Protein AF-A0A803M2M1-F1 (afdb_monomer_lite)

Secondary structure (DSSP, 8-state):
------------HHHHHHHHHHHHHHHHHHHHHS---SS-------PPPPPP--EEEEEEEEEEE-TTSPPEEE-HHHHHHHHHH-SS-EEEEETT--EEEE-HHHHHHTTPPP-HHHHHH-SS------EEEE--TT---TTSSEEEEEEEEEEEETTEEEEEEEEEEEEEEEESSS-EEEEEEEE-----------

Structure (mmCIF, N/CA/C/O backbone):
data_AF-A0A803M2M1-F1
#
_entry.id   AF-A0A803M2M1-F1
#
loop_
_atom_site.group_PDB
_atom_site.id
_atom_site.type_symbol
_atom_site.label_atom_id
_atom_site.label_alt_id
_atom_site.label_comp_id
_atom_site.label_asym_id
_atom_site.label_entity_id
_atom_site.label_seq_id
_atom_site.pdbx_PDB_ins_code
_atom_site.Cartn_x
_atom_site.Cartn_y
_atom_site.Cartn_z
_atom_site.occupancy
_atom_site.B_iso_or_equiv
_atom_site.auth_seq_id
_atom_site.auth_comp_id
_atom_site.auth_asym_id
_atom_site.auth_atom_id
_atom_site.pdbx_PDB_model_num
ATOM 1 N N . MET A 1 1 ? -66.612 -63.987 5.245 1.00 40.28 1 MET A N 1
ATOM 2 C CA . MET A 1 1 ? -65.719 -63.224 4.348 1.00 40.28 1 MET A CA 1
ATOM 3 C C . MET A 1 1 ? -65.724 -61.767 4.783 1.00 40.28 1 MET A C 1
ATOM 5 O O . MET A 1 1 ? -66.708 -61.087 4.543 1.00 40.28 1 MET A O 1
ATOM 9 N N . LEU A 1 2 ? -64.675 -61.300 5.460 1.00 37.25 2 LEU A N 1
ATOM 10 C CA . LEU A 1 2 ? -64.439 -59.874 5.699 1.00 37.25 2 LEU A CA 1
ATOM 11 C C . LEU A 1 2 ? -62.952 -59.624 5.442 1.00 37.25 2 LEU A C 1
ATOM 13 O O . LEU A 1 2 ? -62.111 -59.965 6.266 1.00 37.25 2 LEU A O 1
ATOM 17 N N . SER A 1 3 ? -62.642 -59.098 4.258 1.00 40.44 3 SER A N 1
ATOM 18 C CA . SER A 1 3 ? -61.327 -58.542 3.948 1.00 40.44 3 SER A CA 1
ATOM 19 C C . SER A 1 3 ? -61.353 -57.075 4.355 1.00 40.44 3 SER A C 1
ATOM 21 O O . SER A 1 3 ? -62.175 -56.309 3.852 1.00 40.44 3 SER A O 1
ATOM 23 N N . ARG A 1 4 ? -60.491 -56.685 5.292 1.00 37.41 4 ARG A N 1
ATOM 24 C CA . ARG A 1 4 ? -60.260 -55.283 5.638 1.00 37.41 4 ARG A CA 1
ATOM 25 C C . ARG A 1 4 ? -58.755 -55.061 5.562 1.00 37.41 4 ARG A C 1
ATOM 27 O O . ARG A 1 4 ? -58.020 -55.412 6.478 1.00 37.41 4 ARG A O 1
ATOM 34 N N . GLY A 1 5 ? -58.311 -54.582 4.401 1.00 38.72 5 GLY A N 1
ATOM 35 C CA . GLY A 1 5 ? -56.919 -54.235 4.146 1.00 38.72 5 GLY A CA 1
ATOM 36 C C . GLY A 1 5 ? -56.476 -53.124 5.091 1.00 38.72 5 GLY A C 1
ATOM 37 O O . GLY A 1 5 ? -57.032 -52.026 5.072 1.00 38.72 5 GLY A O 1
ATOM 38 N N . ASN A 1 6 ? -55.490 -53.422 5.933 1.00 41.19 6 ASN A N 1
ATOM 39 C CA . ASN A 1 6 ? -54.781 -52.421 6.714 1.00 41.19 6 ASN A CA 1
ATOM 40 C C . ASN A 1 6 ? -53.829 -51.677 5.774 1.00 41.19 6 ASN A C 1
ATOM 42 O O . ASN A 1 6 ? -52.811 -52.220 5.352 1.00 41.19 6 ASN A O 1
ATOM 46 N N . HIS A 1 7 ? -54.164 -50.430 5.451 1.00 41.91 7 HIS A N 1
ATOM 47 C CA . HIS A 1 7 ? -53.227 -49.505 4.831 1.00 41.91 7 HIS A CA 1
ATOM 48 C C . HIS A 1 7 ? -52.139 -49.169 5.855 1.00 41.91 7 HIS A C 1
ATOM 50 O O . HIS A 1 7 ? -52.375 -48.429 6.810 1.00 41.91 7 HIS A O 1
ATOM 56 N N . SER A 1 8 ? -50.944 -49.729 5.671 1.00 50.56 8 SER A N 1
ATOM 57 C CA . SER A 1 8 ? -49.744 -49.258 6.352 1.00 50.56 8 SER A CA 1
ATOM 58 C C . SER A 1 8 ? -49.530 -47.797 5.962 1.00 50.56 8 SER A C 1
ATOM 60 O O . SER A 1 8 ? -49.240 -47.502 4.801 1.00 50.56 8 SER A O 1
ATOM 62 N N . LYS A 1 9 ? -49.707 -46.880 6.919 1.00 56.16 9 LYS A N 1
ATOM 63 C CA . LYS A 1 9 ? -49.292 -45.480 6.796 1.00 56.16 9 LYS A CA 1
ATOM 64 C C . LYS A 1 9 ? -47.770 -45.483 6.626 1.00 56.16 9 LYS A C 1
ATOM 66 O O . LYS A 1 9 ? -47.035 -45.551 7.605 1.00 56.16 9 LYS A O 1
ATOM 71 N N . ALA A 1 10 ? -47.308 -45.515 5.380 1.00 54.41 10 ALA A N 1
ATOM 72 C CA . ALA A 1 10 ? -45.911 -45.296 5.058 1.00 54.41 10 ALA A CA 1
ATOM 73 C C . ALA A 1 10 ? -45.594 -43.856 5.469 1.00 54.41 10 ALA A C 1
ATOM 75 O O . ALA A 1 10 ? -46.170 -42.912 4.931 1.00 54.41 10 ALA A O 1
ATOM 76 N N . ILE A 1 11 ? -44.769 -43.702 6.501 1.00 58.41 11 ILE A N 1
ATOM 77 C CA . ILE A 1 11 ? -44.286 -42.398 6.939 1.00 58.41 11 ILE A CA 1
ATOM 78 C C . ILE A 1 11 ? -43.270 -41.976 5.885 1.00 58.41 11 ILE A C 1
ATOM 80 O O . ILE A 1 11 ? -42.184 -42.546 5.803 1.00 58.41 11 ILE A O 1
ATOM 84 N N . ASP A 1 12 ? -43.657 -41.030 5.037 1.00 65.38 12 ASP A N 1
ATOM 85 C CA . ASP A 1 12 ? -42.730 -40.395 4.115 1.00 65.38 12 ASP A CA 1
ATOM 86 C C . ASP A 1 12 ? -41.758 -39.534 4.929 1.00 65.38 12 ASP A C 1
ATOM 88 O O . ASP A 1 12 ? -42.093 -38.447 5.406 1.00 65.38 12 ASP A O 1
ATOM 92 N N . LEU A 1 13 ? -40.555 -40.070 5.133 1.00 60.09 13 LEU A N 1
ATOM 93 C CA . LEU A 1 13 ? -39.487 -39.461 5.926 1.00 60.09 13 LEU A CA 1
ATOM 94 C C . LEU A 1 13 ? -39.089 -38.073 5.402 1.00 60.09 13 LEU A C 1
ATOM 96 O O . LEU A 1 13 ? -38.626 -37.246 6.184 1.00 60.09 13 LEU A O 1
ATOM 100 N N . ASN A 1 14 ? -39.327 -37.785 4.117 1.00 60.22 14 ASN A N 1
ATOM 101 C CA . ASN A 1 14 ? -39.057 -36.469 3.536 1.00 60.22 14 ASN A CA 1
ATOM 102 C C . ASN A 1 14 ? -40.070 -35.417 4.004 1.00 60.22 14 ASN A C 1
ATOM 104 O O . ASN A 1 14 ? -39.705 -34.267 4.240 1.00 60.22 14 ASN A O 1
ATOM 108 N N . THR A 1 15 ? -41.329 -35.820 4.192 1.00 64.62 15 THR A N 1
ATOM 109 C CA . THR A 1 15 ? -42.386 -34.937 4.699 1.00 64.62 15 THR A CA 1
ATOM 110 C C . THR A 1 15 ? -42.191 -34.681 6.195 1.00 64.62 15 THR A C 1
ATOM 112 O O . THR A 1 15 ? -42.259 -33.539 6.637 1.00 64.62 15 THR A O 1
ATOM 115 N N . ALA A 1 16 ? -41.831 -35.713 6.966 1.00 61.38 16 ALA A N 1
ATOM 116 C CA . ALA A 1 16 ? -41.527 -35.569 8.391 1.00 61.38 16 ALA A CA 1
ATOM 117 C C . ALA A 1 16 ? -40.311 -34.659 8.653 1.00 61.38 16 ALA A C 1
ATOM 119 O O . ALA A 1 16 ? -40.335 -33.871 9.598 1.00 61.38 16 ALA A O 1
ATOM 120 N N . ALA A 1 17 ? -39.272 -34.734 7.811 1.00 60.44 17 ALA A N 1
ATOM 121 C CA . ALA A 1 17 ? -38.093 -33.867 7.885 1.00 60.44 17 ALA A CA 1
ATOM 122 C C . ALA A 1 17 ? -38.412 -32.398 7.540 1.00 60.44 17 ALA A C 1
ATOM 124 O O . ALA A 1 17 ? -37.910 -31.478 8.188 1.00 60.44 17 ALA A O 1
ATOM 125 N N . LEU A 1 18 ? -39.280 -32.166 6.549 1.00 61.81 18 LEU A N 1
ATOM 126 C CA . LEU A 1 18 ? -39.754 -30.824 6.198 1.00 61.81 18 LEU A CA 1
ATOM 127 C C . LEU A 1 18 ? -40.639 -30.225 7.304 1.00 61.81 18 LEU A C 1
ATOM 129 O O . LEU A 1 18 ? -40.537 -29.044 7.624 1.00 61.81 18 LEU A O 1
ATOM 133 N N . GLU A 1 19 ? -41.489 -31.034 7.933 1.00 62.53 19 GLU A N 1
ATOM 134 C CA . GLU A 1 19 ? -42.324 -30.606 9.061 1.00 62.53 19 GLU A CA 1
ATOM 135 C C . GLU A 1 19 ? -41.499 -30.312 10.322 1.00 62.53 19 GLU A C 1
ATOM 137 O O . GLU A 1 19 ? -41.765 -29.332 11.011 1.00 62.53 19 GLU A O 1
ATOM 142 N N . THR A 1 20 ? -40.461 -31.102 10.612 1.00 60.62 20 THR A N 1
ATOM 143 C CA . THR A 1 20 ? -39.567 -30.832 11.756 1.00 60.62 20 THR A CA 1
ATOM 144 C C . THR A 1 20 ? -38.746 -29.564 11.555 1.00 60.62 20 THR A C 1
ATOM 146 O O . THR A 1 20 ? -38.742 -28.712 12.437 1.00 60.62 20 THR A O 1
ATOM 149 N N . THR A 1 21 ? -38.137 -29.381 10.382 1.00 60.44 21 THR A N 1
ATOM 150 C CA . THR A 1 21 ? -37.389 -28.150 10.061 1.00 60.44 21 THR A CA 1
ATOM 151 C C . THR A 1 21 ? -38.284 -26.908 10.071 1.00 60.44 21 THR A C 1
ATOM 153 O O . THR A 1 21 ? -37.914 -25.887 10.645 1.00 60.44 21 THR A O 1
ATOM 156 N N . THR A 1 22 ? -39.504 -26.993 9.532 1.00 60.53 22 THR A N 1
ATOM 157 C CA . THR A 1 22 ? -40.455 -25.866 9.576 1.00 60.53 22 THR A CA 1
ATOM 158 C C . THR A 1 22 ? -40.987 -25.575 10.984 1.00 60.53 22 THR A C 1
ATOM 160 O O . THR A 1 22 ? -41.254 -24.414 11.298 1.00 60.53 22 THR A O 1
ATOM 163 N N . LEU A 1 23 ? -41.129 -26.581 11.856 1.00 59.66 23 LEU A N 1
ATOM 164 C CA . LEU A 1 23 ? -41.483 -26.384 13.268 1.00 59.66 23 LEU A CA 1
ATOM 165 C C . LEU A 1 23 ? -40.339 -25.748 14.067 1.00 59.66 23 LEU A C 1
ATOM 167 O O . LEU A 1 23 ? -40.594 -24.837 14.853 1.00 59.66 23 LEU A O 1
ATOM 171 N N . GLU A 1 24 ? -39.097 -26.175 13.837 1.00 67.19 24 GLU A N 1
ATOM 172 C CA . GLU A 1 24 ? -37.907 -25.571 14.449 1.00 67.19 24 GLU A CA 1
ATOM 173 C C . GLU A 1 24 ? -37.748 -24.101 14.030 1.00 67.19 24 GLU A C 1
ATOM 175 O O . GLU A 1 24 ? -37.543 -23.233 14.879 1.00 67.19 24 GLU A O 1
ATOM 180 N N . GLU A 1 25 ? -37.937 -23.781 12.746 1.00 63.75 25 GLU A N 1
ATOM 181 C CA . GLU A 1 25 ? -37.918 -22.394 12.261 1.00 63.75 25 GLU A CA 1
ATOM 182 C C . GLU A 1 25 ? -39.025 -21.535 12.890 1.00 63.75 25 GLU A C 1
ATOM 184 O O . GLU A 1 25 ? -38.790 -20.378 13.254 1.00 63.75 25 GLU A O 1
ATOM 189 N N . ARG A 1 26 ? -40.233 -22.093 13.047 1.00 64.00 26 ARG A N 1
ATOM 190 C CA . ARG A 1 26 ? -41.362 -21.410 13.697 1.00 64.00 26 ARG A CA 1
ATOM 191 C C . ARG A 1 26 ? -41.071 -21.127 15.171 1.00 64.00 26 ARG A C 1
ATOM 193 O O . ARG A 1 26 ? -41.368 -20.026 15.630 1.00 64.00 26 ARG A O 1
ATOM 200 N N . ASP A 1 27 ? -40.478 -22.072 15.897 1.00 65.25 27 ASP A N 1
ATOM 201 C CA . ASP A 1 27 ? -40.121 -21.895 17.309 1.00 65.25 27 ASP A CA 1
ATOM 202 C C . ASP A 1 27 ? -39.042 -20.813 17.491 1.00 65.25 27 ASP A C 1
ATOM 204 O O . ASP A 1 27 ? -39.199 -19.901 18.304 1.00 65.25 27 ASP A O 1
ATOM 208 N N . LEU A 1 28 ? -38.008 -20.812 16.644 1.00 66.69 28 LEU A N 1
ATOM 209 C CA . LEU A 1 28 ? -36.965 -19.779 16.632 1.00 66.69 28 LEU A CA 1
ATOM 210 C C . LEU A 1 28 ? -37.530 -18.376 16.347 1.00 66.69 28 LEU A C 1
ATOM 212 O O . LEU A 1 28 ? -37.138 -17.398 16.988 1.00 66.69 28 LEU A O 1
ATOM 216 N N . GLN A 1 29 ? -38.476 -18.260 15.410 1.00 63.91 29 GLN A N 1
ATOM 217 C CA . GLN A 1 29 ? -39.146 -16.991 15.102 1.00 63.91 29 GLN A CA 1
ATOM 218 C C . GLN A 1 29 ? -40.002 -16.488 16.267 1.00 63.91 29 GLN A C 1
ATOM 220 O O . GLN A 1 29 ? -40.011 -15.286 16.541 1.00 63.91 29 GLN A O 1
ATOM 225 N N . LEU A 1 30 ? -40.689 -17.388 16.972 1.00 64.81 30 LEU A N 1
ATOM 226 C CA . LEU A 1 30 ? -41.476 -17.040 18.152 1.00 64.81 30 LEU A CA 1
ATOM 227 C C . LEU A 1 30 ? -40.570 -16.573 19.297 1.00 64.81 30 LEU A C 1
ATOM 229 O O . LEU A 1 30 ? -40.844 -15.536 19.899 1.00 64.81 30 LEU A O 1
ATOM 233 N N . GLN A 1 31 ? -39.441 -17.245 19.538 1.00 63.12 31 GLN A N 1
ATOM 234 C CA . GLN A 1 31 ? -38.463 -16.835 20.554 1.00 63.12 31 GLN A CA 1
ATOM 235 C C . GLN A 1 31 ? -37.869 -15.436 20.297 1.00 63.12 31 GLN A C 1
ATOM 237 O O . GLN A 1 31 ? -37.560 -14.714 21.246 1.00 63.12 31 GLN A O 1
ATOM 242 N N . LEU A 1 32 ? -37.748 -15.016 19.033 1.00 61.81 32 LEU A N 1
ATOM 243 C CA . LEU A 1 32 ? -37.275 -13.677 18.656 1.00 61.81 32 LEU A CA 1
ATOM 244 C C . LEU A 1 32 ? -38.355 -12.583 18.764 1.00 61.81 32 LEU A C 1
ATOM 246 O O . LEU A 1 32 ? -38.008 -11.407 18.887 1.00 61.81 32 LEU A O 1
ATOM 250 N N . GLN A 1 33 ? -39.644 -12.942 18.713 1.00 59.25 33 GLN A N 1
ATOM 251 C CA . GLN A 1 33 ? -40.772 -11.997 18.696 1.00 59.25 33 GLN A CA 1
ATOM 252 C C . GLN A 1 33 ? -41.433 -11.771 20.066 1.00 59.25 33 GLN A C 1
ATOM 254 O O . GLN A 1 33 ? -42.200 -10.819 20.213 1.00 59.25 33 GLN A O 1
ATOM 259 N N . VAL A 1 34 ? -41.150 -12.595 21.082 1.00 57.97 34 VAL A N 1
ATOM 260 C CA . VAL A 1 34 ? -41.728 -12.414 22.424 1.00 57.97 34 VAL A CA 1
ATOM 261 C C . VAL A 1 34 ? -41.081 -11.205 23.131 1.00 57.97 34 VAL A C 1
ATOM 263 O O . VAL A 1 34 ? -39.867 -11.198 23.366 1.00 57.97 34 VAL A O 1
ATOM 266 N N . PRO A 1 35 ? -41.857 -10.180 23.544 1.00 49.72 35 PRO A N 1
ATOM 267 C CA . PRO A 1 35 ? -41.362 -9.147 24.442 1.00 49.72 35 PRO A CA 1
ATOM 268 C C . PRO A 1 35 ? -41.132 -9.790 25.813 1.00 49.72 35 PRO A C 1
ATOM 270 O O . PRO A 1 35 ? -42.078 -10.210 26.478 1.00 49.72 35 PRO A O 1
ATOM 273 N N . SER A 1 36 ? -39.873 -9.901 26.234 1.00 51.38 36 SER A N 1
ATOM 274 C CA . SER A 1 36 ? -39.507 -10.503 27.518 1.00 51.38 36 SER A CA 1
ATOM 275 C C . SER A 1 36 ? -40.005 -9.643 28.688 1.00 51.38 36 SER A C 1
ATOM 277 O O . SER A 1 36 ? -39.346 -8.696 29.121 1.00 51.38 36 SER A O 1
ATOM 279 N N . SER A 1 37 ? -41.196 -9.960 29.196 1.00 52.66 37 SER A N 1
ATOM 280 C CA . SER A 1 37 ? -41.688 -9.477 30.485 1.00 52.66 37 SER A CA 1
ATOM 281 C C . SER A 1 37 ? -41.175 -10.423 31.571 1.00 52.66 37 SER A C 1
ATOM 283 O O . SER A 1 37 ? -41.848 -11.367 31.972 1.00 52.66 37 SER A O 1
ATOM 285 N N . GLY A 1 38 ? -39.923 -10.223 31.980 1.00 52.47 38 GLY A N 1
ATOM 286 C CA . GLY A 1 38 ? -39.283 -11.019 33.028 1.00 52.47 38 GLY A CA 1
ATOM 287 C C . GLY A 1 38 ? -37.772 -11.063 32.863 1.00 52.47 38 GLY A C 1
ATOM 288 O O . GLY A 1 38 ? -37.283 -11.913 32.137 1.00 52.47 38 GLY A O 1
ATOM 289 N N . THR A 1 39 ? -37.078 -10.116 33.511 1.00 54.06 39 THR A N 1
ATOM 290 C CA . THR A 1 39 ? -35.631 -10.028 33.860 1.00 54.06 39 THR A CA 1
ATOM 291 C C . THR A 1 39 ? -34.529 -10.418 32.859 1.00 54.06 39 THR A C 1
ATOM 293 O O . THR A 1 39 ? -33.383 -10.034 33.073 1.00 54.06 39 THR A O 1
ATOM 296 N N . ASN A 1 40 ? -34.822 -11.039 31.726 1.00 57.31 40 ASN A N 1
ATOM 297 C CA . ASN A 1 40 ? -33.881 -11.394 30.680 1.00 57.31 40 ASN A CA 1
ATOM 298 C C . ASN A 1 40 ? -34.209 -10.543 29.461 1.00 57.31 40 ASN A C 1
ATOM 300 O O . ASN A 1 40 ? -34.993 -10.940 28.602 1.00 57.31 40 ASN A O 1
ATOM 304 N N . LYS A 1 41 ? -33.641 -9.330 29.418 1.00 60.69 41 LYS A N 1
ATOM 305 C CA . LYS A 1 41 ? -33.703 -8.445 28.248 1.00 60.69 41 LYS A CA 1
ATOM 306 C C . LYS A 1 41 ? -33.354 -9.264 27.006 1.00 60.69 41 LYS A C 1
ATOM 308 O O . LYS A 1 41 ? -32.220 -9.729 26.897 1.00 60.69 41 LYS A O 1
ATOM 313 N N . THR A 1 42 ? -34.299 -9.408 26.079 1.00 60.09 42 THR A N 1
ATOM 314 C CA . THR A 1 42 ? -34.029 -9.852 24.710 1.00 60.09 42 THR A CA 1
ATOM 315 C C . THR A 1 42 ? -32.970 -8.911 24.148 1.00 60.09 42 THR A C 1
ATOM 317 O O . THR A 1 42 ? -33.226 -7.749 23.829 1.00 60.09 42 THR A O 1
ATOM 320 N N . ARG A 1 43 ? -31.717 -9.371 24.164 1.00 61.78 43 ARG A N 1
ATOM 321 C CA . ARG A 1 43 ? -30.557 -8.584 23.762 1.00 61.78 43 ARG A CA 1
ATOM 322 C C . ARG A 1 43 ? -30.569 -8.544 22.244 1.00 61.78 43 ARG A C 1
ATOM 324 O O . ARG A 1 43 ? -29.945 -9.378 21.604 1.00 61.78 43 ARG A O 1
ATOM 331 N N . VAL A 1 44 ? -31.311 -7.594 21.682 1.00 65.81 44 VAL A N 1
ATOM 332 C CA . VAL A 1 44 ? -31.236 -7.259 20.259 1.00 65.81 44 VAL A CA 1
ATOM 333 C C . VAL A 1 44 ? -29.765 -6.999 19.937 1.00 65.81 44 VAL A C 1
ATOM 335 O O . VAL A 1 44 ? -29.171 -6.034 20.424 1.00 65.81 44 VAL A O 1
ATOM 338 N N . ILE A 1 45 ? -29.151 -7.904 19.176 1.00 63.84 45 ILE A N 1
ATOM 339 C CA . ILE A 1 45 ? -27.785 -7.744 18.688 1.00 63.84 45 ILE A CA 1
ATOM 340 C C . ILE A 1 45 ? -27.892 -6.862 17.451 1.00 63.84 45 ILE A C 1
ATOM 342 O O . ILE A 1 45 ? -28.136 -7.346 16.351 1.00 63.84 45 ILE A O 1
ATOM 346 N N . SER A 1 46 ? -27.755 -5.550 17.628 1.00 67.75 46 SER A N 1
ATOM 347 C CA . SER A 1 46 ? -27.556 -4.658 16.492 1.00 67.75 46 SER A CA 1
ATOM 348 C C . SER A 1 46 ? -26.097 -4.783 16.031 1.00 67.75 46 SER A C 1
ATOM 350 O O . SER A 1 46 ? -25.184 -4.463 16.803 1.00 67.75 46 SER A O 1
ATOM 352 N N . PRO A 1 47 ? -25.829 -5.280 14.806 1.00 65.69 47 PRO A N 1
ATOM 353 C CA . PRO A 1 47 ? -24.469 -5.330 14.296 1.00 65.69 47 PRO A CA 1
ATOM 354 C C . PRO A 1 47 ? -23.932 -3.902 14.212 1.00 65.69 47 PRO A C 1
ATOM 356 O O . PRO A 1 47 ? -24.592 -3.000 13.694 1.00 65.69 47 PRO A O 1
ATOM 359 N N . ARG A 1 48 ? -22.731 -3.677 14.749 1.00 63.41 48 ARG A N 1
ATOM 360 C CA . ARG A 1 48 ? -22.051 -2.391 14.588 1.00 63.41 48 ARG A CA 1
ATOM 361 C C . ARG A 1 48 ? -21.454 -2.351 13.183 1.00 63.41 48 ARG A C 1
ATOM 363 O O . ARG A 1 48 ? -20.675 -3.248 12.864 1.00 63.41 48 ARG A O 1
ATOM 370 N N . PRO A 1 49 ? -21.783 -1.347 12.352 1.00 65.94 49 PRO A N 1
ATOM 371 C CA . PRO A 1 49 ? -21.153 -1.206 11.049 1.00 65.94 49 PRO A CA 1
ATOM 372 C C . PRO A 1 49 ? -19.637 -1.078 11.217 1.00 65.94 49 PRO A C 1
ATOM 374 O O . PRO A 1 49 ? -19.161 -0.155 11.876 1.00 65.94 49 PRO A O 1
ATOM 377 N N . ILE A 1 50 ? -18.884 -2.003 10.625 1.00 68.38 50 ILE A N 1
ATOM 378 C CA . ILE A 1 50 ? -17.430 -1.897 10.529 1.00 68.38 50 ILE A CA 1
ATOM 379 C C . ILE A 1 50 ? -17.133 -1.056 9.294 1.00 68.38 50 ILE A C 1
ATOM 381 O O . ILE A 1 50 ? -17.483 -1.444 8.179 1.00 68.38 50 ILE A O 1
ATOM 385 N N . ARG A 1 51 ? -16.509 0.107 9.490 1.00 72.44 51 ARG A N 1
ATOM 386 C CA . ARG A 1 51 ? -16.014 0.915 8.376 1.00 72.44 51 ARG A CA 1
ATOM 387 C C . ARG A 1 51 ? -14.547 0.582 8.131 1.00 72.44 51 ARG A C 1
ATOM 389 O O . ARG A 1 51 ? -13.769 0.662 9.081 1.00 72.44 51 ARG A O 1
ATOM 396 N N . PRO A 1 52 ? -14.160 0.219 6.900 1.00 79.69 52 PRO A N 1
ATOM 397 C CA . PRO A 1 52 ? -12.754 0.156 6.552 1.00 79.69 52 PRO A CA 1
ATOM 398 C C . PRO A 1 52 ? -12.041 1.492 6.794 1.00 79.69 52 PRO A C 1
ATOM 400 O O . PRO A 1 52 ? -12.594 2.554 6.504 1.00 79.69 52 PRO A O 1
ATOM 403 N N . VAL A 1 53 ? -10.806 1.422 7.286 1.00 86.00 53 VAL A N 1
ATOM 404 C CA . VAL A 1 53 ? -9.929 2.573 7.492 1.00 86.00 53 VAL A CA 1
ATOM 405 C C . VAL A 1 53 ? -9.219 2.898 6.184 1.00 86.00 53 VAL A C 1
ATOM 407 O O . VAL A 1 53 ? -8.405 2.110 5.705 1.00 86.00 53 VAL A O 1
ATOM 410 N N . GLY A 1 54 ? -9.553 4.046 5.592 1.00 90.00 54 GLY A N 1
ATOM 411 C CA . GLY A 1 54 ? -8.820 4.589 4.450 1.00 90.00 54 GLY A CA 1
ATOM 412 C C . GLY A 1 54 ? -7.493 5.211 4.884 1.00 90.00 54 GLY A C 1
ATOM 413 O O . GLY A 1 54 ? -7.381 5.746 5.992 1.00 90.00 54 GLY A O 1
ATOM 414 N N . SER A 1 55 ? -6.499 5.164 4.002 1.00 93.44 55 SER A N 1
ATOM 415 C CA . SER A 1 55 ? -5.183 5.751 4.243 1.00 93.44 55 SER A CA 1
ATOM 416 C C . SER A 1 55 ? -4.623 6.456 3.007 1.00 93.44 55 SER A C 1
ATOM 418 O O . SER A 1 55 ? -5.004 6.195 1.867 1.00 93.44 55 SER A O 1
ATOM 420 N N . CYS A 1 56 ? -3.702 7.384 3.238 1.00 94.75 56 CYS A N 1
ATOM 421 C CA . CYS A 1 56 ? -2.976 8.122 2.215 1.00 94.75 56 CYS A CA 1
ATOM 422 C C . CYS A 1 56 ? -1.474 7.960 2.452 1.00 94.75 56 CYS A C 1
ATOM 424 O O . CYS A 1 56 ? -1.014 8.074 3.586 1.00 94.75 56 CYS A O 1
ATOM 426 N N . ILE A 1 57 ? -0.713 7.691 1.398 1.00 95.31 57 ILE A N 1
ATOM 427 C CA . ILE A 1 57 ? 0.744 7.592 1.422 1.00 95.31 57 ILE A CA 1
ATOM 428 C C . ILE A 1 57 ? 1.292 8.724 0.562 1.00 95.31 57 ILE A C 1
ATOM 430 O O . ILE A 1 57 ? 1.093 8.731 -0.651 1.00 95.31 57 ILE A O 1
ATOM 434 N N . SER A 1 58 ? 2.005 9.657 1.180 1.00 93.75 58 SER A N 1
ATOM 435 C CA . SER A 1 58 ? 2.581 10.824 0.511 1.00 93.75 58 SER A CA 1
ATOM 436 C C . SER A 1 58 ? 4.105 10.755 0.546 1.00 93.75 58 SER A C 1
ATOM 438 O O . SER A 1 58 ? 4.693 10.487 1.594 1.00 93.75 58 SER A O 1
ATOM 440 N N . ILE A 1 59 ? 4.765 11.018 -0.583 1.00 92.00 59 ILE A N 1
ATOM 441 C CA . ILE A 1 59 ? 6.235 11.063 -0.647 1.00 92.00 59 ILE A CA 1
ATOM 442 C C . ILE A 1 59 ? 6.755 12.327 0.046 1.00 92.00 59 ILE A C 1
ATOM 444 O O . ILE A 1 59 ? 6.253 13.430 -0.167 1.00 92.00 59 ILE A O 1
ATOM 448 N N . LEU A 1 60 ? 7.782 12.155 0.875 1.00 89.31 60 LEU A N 1
ATOM 449 C CA . LEU A 1 60 ? 8.499 13.211 1.572 1.00 89.31 60 LEU A CA 1
ATOM 450 C C . LEU A 1 60 ? 9.880 13.404 0.942 1.00 89.31 60 LEU A C 1
ATOM 452 O O . LEU A 1 60 ? 10.747 12.534 1.024 1.00 89.31 60 LEU A O 1
ATOM 456 N N . GLY A 1 61 ? 10.113 14.593 0.391 1.00 84.31 61 GLY A N 1
ATOM 457 C CA . GLY A 1 61 ? 11.434 14.991 -0.088 1.00 84.31 61 GLY A CA 1
ATOM 458 C C . GLY A 1 61 ? 11.892 14.259 -1.359 1.00 84.31 61 GLY A C 1
ATOM 459 O O . GLY A 1 61 ? 11.066 13.745 -2.115 1.00 84.31 61 GLY A O 1
ATOM 460 N N . PRO A 1 62 ? 13.206 14.276 -1.644 1.00 84.12 62 PRO A N 1
ATOM 461 C CA . PRO A 1 62 ? 13.747 13.754 -2.892 1.00 84.12 62 PRO A CA 1
ATOM 462 C C . PRO A 1 62 ? 13.732 12.223 -2.937 1.00 84.12 62 PRO A C 1
ATOM 464 O O . PRO A 1 62 ? 13.942 11.543 -1.932 1.00 84.12 62 PRO A O 1
ATOM 467 N N . ILE A 1 63 ? 13.537 11.693 -4.144 1.00 88.94 63 ILE A N 1
ATOM 468 C CA . ILE A 1 63 ? 13.594 10.261 -4.435 1.00 88.94 63 ILE A CA 1
ATOM 469 C C . ILE A 1 63 ? 15.034 9.881 -4.788 1.00 88.94 63 ILE A C 1
ATOM 471 O O . ILE A 1 63 ? 15.670 10.532 -5.617 1.00 88.94 63 ILE A O 1
ATOM 475 N N . SER A 1 64 ? 15.533 8.808 -4.180 1.00 87.19 64 SER A N 1
ATOM 476 C CA . SER A 1 64 ? 16.833 8.221 -4.491 1.00 87.19 64 SER A CA 1
ATOM 477 C C . SER A 1 64 ? 16.651 7.080 -5.487 1.00 87.19 64 SER A C 1
ATOM 479 O O . SER A 1 64 ? 16.060 6.053 -5.158 1.00 87.19 64 SER A O 1
ATOM 481 N N . ASP A 1 65 ? 17.153 7.240 -6.710 1.00 85.81 65 ASP A N 1
ATOM 482 C CA . ASP A 1 65 ? 17.134 6.174 -7.716 1.00 85.81 65 ASP A CA 1
ATOM 483 C C . ASP A 1 65 ? 18.011 4.990 -7.260 1.00 85.81 65 ASP A C 1
ATOM 485 O O . ASP A 1 65 ? 19.133 5.176 -6.785 1.00 85.81 65 ASP A O 1
ATOM 489 N N . ASN A 1 66 ? 17.498 3.768 -7.406 1.00 80.62 66 ASN A N 1
ATOM 490 C CA . ASN A 1 66 ? 18.247 2.540 -7.194 1.00 80.62 66 ASN A CA 1
ATOM 491 C C . ASN A 1 66 ? 18.270 1.696 -8.478 1.00 80.62 66 ASN A C 1
ATOM 493 O O . ASN A 1 66 ? 17.518 0.731 -8.653 1.00 80.62 66 ASN A O 1
ATOM 497 N N . SER A 1 67 ? 19.199 2.025 -9.373 1.00 71.44 67 SER A N 1
ATOM 498 C CA . SER A 1 67 ? 19.415 1.305 -10.635 1.00 71.44 67 SER A CA 1
ATOM 499 C C . SER A 1 67 ? 19.945 -0.128 -10.456 1.00 71.44 67 SER A C 1
ATOM 501 O O . SER A 1 67 ? 19.849 -0.940 -11.384 1.00 71.44 67 SER A O 1
ATOM 503 N N . ALA A 1 68 ? 20.466 -0.460 -9.269 1.00 72.69 68 ALA A N 1
ATOM 504 C CA . ALA A 1 68 ? 20.927 -1.797 -8.903 1.00 72.69 68 ALA A CA 1
ATOM 505 C C . ALA A 1 68 ? 19.793 -2.715 -8.408 1.00 72.69 68 ALA A C 1
ATOM 507 O O . ALA A 1 68 ? 20.009 -3.920 -8.250 1.00 72.69 68 ALA A O 1
ATOM 508 N N . ALA A 1 69 ? 18.588 -2.177 -8.189 1.00 75.25 69 ALA A N 1
ATOM 509 C CA . ALA A 1 69 ? 17.427 -2.969 -7.807 1.00 75.25 69 ALA A CA 1
ATOM 510 C C . ALA A 1 69 ? 17.119 -4.053 -8.855 1.00 75.25 69 ALA A C 1
ATOM 512 O O . ALA A 1 69 ? 17.335 -3.888 -10.062 1.00 75.25 69 ALA A O 1
ATOM 513 N N . ARG A 1 70 ? 16.611 -5.195 -8.389 1.00 75.69 70 ARG A N 1
ATOM 514 C CA . ARG A 1 70 ? 16.195 -6.293 -9.264 1.00 75.69 70 ARG A CA 1
ATOM 515 C C . ARG A 1 70 ? 14.754 -6.062 -9.697 1.00 75.69 70 ARG A C 1
ATOM 517 O O . ARG A 1 70 ? 13.897 -5.822 -8.855 1.00 75.69 70 ARG A O 1
ATOM 524 N N . VAL A 1 71 ? 14.502 -6.166 -11.001 1.00 79.94 71 VAL A N 1
ATOM 525 C CA . VAL A 1 71 ? 13.133 -6.195 -11.521 1.00 79.94 71 VAL A CA 1
ATOM 526 C C . VAL A 1 71 ? 12.563 -7.581 -11.259 1.00 79.94 71 VAL A C 1
ATOM 528 O O . VAL A 1 71 ? 13.173 -8.578 -11.647 1.00 79.94 71 VAL A O 1
ATOM 531 N N . ILE A 1 72 ? 11.413 -7.641 -10.598 1.00 77.81 72 ILE A N 1
ATOM 532 C CA . ILE A 1 72 ? 10.736 -8.902 -10.286 1.00 77.81 72 ILE A CA 1
ATOM 533 C C . ILE A 1 72 ? 9.767 -9.223 -11.424 1.00 77.81 72 ILE A C 1
ATOM 535 O O . ILE A 1 72 ? 8.933 -8.391 -11.767 1.00 77.81 72 ILE A O 1
ATOM 539 N N . ALA A 1 73 ? 9.861 -10.414 -12.013 1.00 81.94 73 ALA A N 1
ATOM 540 C CA . ALA A 1 73 ? 8.911 -10.893 -13.015 1.00 81.94 73 ALA A CA 1
ATOM 541 C C . ALA A 1 73 ? 8.285 -12.198 -12.523 1.00 81.94 73 ALA A C 1
ATOM 543 O O . ALA A 1 73 ? 8.977 -13.210 -12.430 1.00 81.94 73 ALA A O 1
ATOM 544 N N . LYS A 1 74 ? 7.003 -12.146 -12.157 1.00 83.12 74 LYS A N 1
ATOM 545 C CA . LYS A 1 74 ? 6.285 -13.243 -11.493 1.00 83.12 74 LYS A CA 1
ATOM 546 C C . LYS A 1 74 ? 4.814 -13.268 -11.906 1.00 83.12 74 LYS A C 1
ATOM 548 O O . LYS A 1 74 ? 4.280 -12.277 -12.416 1.00 83.12 74 LYS A O 1
ATOM 553 N N . ALA A 1 75 ? 4.168 -14.413 -11.698 1.00 84.69 75 ALA A N 1
ATOM 554 C CA . ALA A 1 75 ? 2.722 -14.533 -11.856 1.00 84.69 75 ALA A CA 1
ATOM 555 C C . ALA A 1 75 ? 1.999 -13.713 -10.767 1.00 84.69 75 ALA A C 1
ATOM 557 O O . ALA A 1 75 ? 2.537 -13.582 -9.667 1.00 84.69 75 ALA A O 1
ATOM 558 N N . PRO A 1 76 ? 0.793 -13.176 -11.027 1.00 83.00 76 PRO A N 1
ATOM 559 C CA . PRO A 1 76 ? 0.092 -12.343 -10.052 1.00 83.00 76 PRO A CA 1
ATOM 560 C C . PRO A 1 76 ? -0.109 -13.030 -8.703 1.00 83.00 76 PRO A C 1
ATOM 562 O O . PRO A 1 76 ? 0.181 -12.426 -7.680 1.00 83.00 76 PRO A O 1
ATOM 565 N N . ASP A 1 77 ? -0.538 -14.293 -8.710 1.00 86.00 77 ASP A N 1
ATOM 566 C CA . ASP A 1 77 ? -0.826 -15.039 -7.481 1.00 86.00 77 ASP A CA 1
ATOM 567 C C . ASP A 1 77 ? 0.437 -15.235 -6.628 1.00 86.00 77 ASP A C 1
ATOM 569 O O . ASP A 1 77 ? 0.386 -15.153 -5.404 1.00 86.00 77 ASP A O 1
ATOM 573 N N . GLU A 1 78 ? 1.593 -15.428 -7.271 1.00 87.75 78 GLU A N 1
ATOM 574 C CA . GLU A 1 78 ? 2.885 -15.540 -6.588 1.00 87.75 78 GLU A CA 1
ATOM 575 C C . GLU A 1 78 ? 3.309 -14.202 -5.971 1.00 87.75 78 GLU A C 1
ATOM 577 O O . GLU A 1 78 ? 3.769 -14.168 -4.833 1.00 87.75 78 GLU A O 1
ATOM 582 N N . VAL A 1 79 ? 3.126 -13.096 -6.702 1.00 86.75 79 VAL A N 1
ATOM 583 C CA . VAL A 1 79 ? 3.431 -11.747 -6.201 1.00 86.75 79 VAL A CA 1
ATOM 584 C C . VAL A 1 79 ? 2.569 -11.423 -4.986 1.00 86.75 79 VAL A C 1
ATOM 586 O O . VAL A 1 79 ? 3.073 -10.895 -4.001 1.00 86.75 79 VAL A O 1
ATOM 589 N N . GLU A 1 80 ? 1.270 -11.710 -5.055 1.00 89.56 80 GLU A N 1
ATOM 590 C CA . GLU A 1 80 ? 0.349 -11.416 -3.959 1.00 89.56 80 GLU A CA 1
ATOM 591 C C . GLU A 1 80 ? 0.642 -12.285 -2.737 1.00 89.56 80 GLU A C 1
ATOM 593 O O . GLU A 1 80 ? 0.662 -11.780 -1.617 1.00 89.56 80 GLU A O 1
ATOM 598 N N . ALA A 1 81 ? 0.946 -13.569 -2.935 1.00 88.75 81 ALA A N 1
ATOM 599 C CA . ALA A 1 81 ? 1.349 -14.449 -1.845 1.00 88.75 81 ALA A CA 1
ATOM 600 C C . ALA A 1 81 ? 2.655 -13.985 -1.176 1.00 88.75 81 ALA A C 1
ATOM 602 O O . ALA A 1 81 ? 2.744 -13.978 0.050 1.00 88.75 81 ALA A O 1
ATOM 603 N N . GLU A 1 82 ? 3.654 -13.562 -1.956 1.00 89.25 82 GLU A N 1
ATOM 604 C CA . GLU A 1 82 ? 4.917 -13.027 -1.433 1.00 89.25 82 GLU A CA 1
ATOM 605 C C . GLU A 1 82 ? 4.708 -11.707 -0.682 1.00 89.25 82 GLU A C 1
ATOM 607 O O . GLU A 1 82 ? 5.239 -11.531 0.412 1.00 89.25 82 GLU A O 1
ATOM 612 N N . ALA A 1 83 ? 3.888 -10.808 -1.230 1.00 89.06 83 ALA A N 1
ATOM 613 C CA . ALA A 1 83 ? 3.532 -9.551 -0.584 1.00 89.06 83 ALA A CA 1
ATOM 614 C C . ALA A 1 83 ? 2.804 -9.775 0.748 1.00 89.06 83 ALA A C 1
ATOM 616 O O . ALA A 1 83 ? 3.059 -9.069 1.722 1.00 89.06 83 ALA A O 1
ATOM 617 N N . GLU A 1 84 ? 1.903 -10.757 0.807 1.00 91.00 84 GLU A N 1
ATOM 618 C CA . GLU A 1 84 ? 1.181 -11.104 2.033 1.00 91.00 84 GLU A CA 1
ATOM 619 C C . GLU A 1 84 ? 2.085 -11.792 3.068 1.00 91.00 84 GLU A C 1
ATOM 621 O O . GLU A 1 84 ? 1.870 -11.611 4.264 1.00 91.00 84 GLU A O 1
ATOM 626 N N . ALA A 1 85 ? 3.101 -12.542 2.626 1.00 89.69 85 ALA A N 1
ATOM 627 C CA . ALA A 1 85 ? 4.093 -13.182 3.493 1.00 89.69 85 ALA A CA 1
ATOM 628 C C . ALA A 1 85 ? 5.181 -12.219 4.012 1.00 89.69 85 ALA A C 1
ATOM 630 O O . ALA A 1 85 ? 5.912 -12.567 4.942 1.00 89.69 85 ALA A O 1
ATOM 631 N N . GLU A 1 86 ? 5.310 -11.029 3.419 1.00 92.06 86 GLU A N 1
ATOM 632 C CA . GLU A 1 86 ? 6.241 -9.992 3.865 1.00 92.06 86 GLU A CA 1
ATOM 633 C C . GLU A 1 86 ? 5.896 -9.514 5.284 1.00 92.06 86 GLU A C 1
ATOM 635 O O . GLU A 1 86 ? 4.754 -9.165 5.586 1.00 92.06 86 GLU A O 1
ATOM 640 N N . ALA A 1 87 ? 6.910 -9.448 6.151 1.00 92.75 87 ALA A N 1
ATOM 641 C CA . ALA A 1 87 ? 6.738 -9.059 7.553 1.00 92.75 87 ALA A CA 1
ATOM 642 C C . ALA A 1 87 ? 6.570 -7.541 7.733 1.00 92.75 87 ALA A C 1
ATOM 644 O O . ALA A 1 87 ? 5.989 -7.079 8.714 1.00 92.75 87 ALA A O 1
ATOM 645 N N . LEU A 1 88 ? 7.108 -6.756 6.799 1.00 94.75 88 LEU A N 1
ATOM 646 C CA . LEU A 1 88 ? 6.980 -5.302 6.790 1.00 94.75 88 LEU A CA 1
ATOM 647 C C . LEU A 1 88 ? 5.689 -4.867 6.084 1.00 94.75 88 LEU A C 1
ATOM 649 O O . LEU A 1 88 ? 5.244 -5.544 5.159 1.00 94.75 88 LEU A O 1
ATOM 653 N N . PRO A 1 89 ? 5.097 -3.715 6.448 1.00 95.38 89 PRO A N 1
ATOM 654 C CA . PRO A 1 89 ? 3.996 -3.142 5.685 1.00 95.38 89 PRO A CA 1
ATOM 655 C C . PRO A 1 89 ? 4.376 -2.993 4.208 1.00 95.38 89 PRO A C 1
ATOM 657 O O . PRO A 1 89 ? 5.401 -2.386 3.884 1.00 95.38 89 PRO A O 1
ATOM 660 N N . ALA A 1 90 ? 3.544 -3.532 3.320 1.00 94.94 90 ALA A N 1
ATOM 661 C CA . ALA A 1 90 ? 3.804 -3.549 1.889 1.00 94.94 90 ALA A CA 1
ATOM 662 C C . ALA A 1 90 ? 2.539 -3.288 1.067 1.00 94.94 90 ALA A C 1
ATOM 664 O O . ALA A 1 90 ? 1.433 -3.699 1.439 1.00 94.94 90 ALA A O 1
ATOM 665 N N . VAL A 1 91 ? 2.714 -2.603 -0.067 1.00 94.50 91 VAL A N 1
ATOM 666 C CA . VAL A 1 91 ? 1.645 -2.358 -1.044 1.00 94.50 91 VAL A CA 1
ATOM 667 C C . VAL A 1 91 ? 2.125 -2.585 -2.473 1.00 94.50 91 VAL A C 1
ATOM 669 O O . VAL A 1 91 ? 3.293 -2.373 -2.796 1.00 94.50 91 VAL A O 1
ATOM 672 N N . ILE A 1 92 ? 1.204 -2.974 -3.352 1.00 92.69 92 ILE A N 1
ATOM 673 C CA . ILE A 1 92 ? 1.441 -3.092 -4.794 1.00 92.69 92 ILE A CA 1
ATOM 674 C C . ILE A 1 92 ? 0.637 -2.016 -5.502 1.00 92.69 92 ILE A C 1
ATOM 676 O O . ILE A 1 92 ? -0.563 -1.880 -5.253 1.00 92.69 92 ILE A O 1
ATOM 680 N N . SER A 1 93 ? 1.273 -1.282 -6.413 1.00 91.81 93 SER A N 1
ATOM 681 C CA . SER A 1 93 ? 0.595 -0.302 -7.254 1.00 91.81 93 SER A CA 1
ATOM 682 C C . SER A 1 93 ? 0.712 -0.609 -8.739 1.00 91.81 93 SER A C 1
ATOM 684 O O . SER A 1 93 ? 1.673 -1.224 -9.214 1.00 91.81 93 SER A O 1
ATOM 686 N N . ASP A 1 94 ? -0.282 -0.136 -9.481 1.00 89.88 94 ASP A N 1
ATOM 687 C CA . ASP A 1 94 ? -0.307 -0.221 -10.933 1.00 89.88 94 ASP A CA 1
ATOM 688 C C . ASP A 1 94 ? 0.458 0.924 -11.620 1.00 89.88 94 ASP A C 1
ATOM 690 O O . ASP A 1 94 ? 1.064 1.786 -10.977 1.00 89.88 94 ASP A O 1
ATOM 694 N N . ARG A 1 95 ? 0.401 0.957 -12.957 1.00 84.12 95 ARG A N 1
ATOM 695 C CA . ARG A 1 95 ? 1.001 2.017 -13.787 1.00 84.12 95 ARG A CA 1
ATOM 696 C C . ARG A 1 95 ? 0.391 3.409 -13.568 1.00 84.12 95 ARG A C 1
ATOM 698 O O . ARG A 1 95 ? 1.047 4.407 -13.849 1.00 84.12 95 ARG A O 1
ATOM 705 N N . SER A 1 96 ? -0.856 3.478 -13.111 1.00 85.31 96 SER A N 1
ATOM 706 C CA . SER A 1 96 ? -1.543 4.723 -12.744 1.00 85.31 96 SER A CA 1
ATOM 707 C C . SER A 1 96 ? -1.310 5.124 -11.283 1.00 85.31 96 SER A C 1
ATOM 709 O O . SER A 1 96 ? -1.917 6.082 -10.812 1.00 85.31 96 SER A O 1
ATOM 711 N N . ASN A 1 97 ? -0.415 4.417 -10.582 1.00 86.56 97 ASN A N 1
ATOM 712 C CA . ASN A 1 97 ? -0.106 4.591 -9.165 1.00 86.56 97 ASN A CA 1
ATOM 713 C C . ASN A 1 97 ? -1.310 4.346 -8.246 1.00 86.56 97 ASN A C 1
ATOM 715 O O . ASN A 1 97 ? -1.356 4.845 -7.125 1.00 86.56 97 ASN A O 1
ATOM 719 N N . LYS A 1 98 ? -2.287 3.555 -8.696 1.00 89.50 98 LYS A N 1
ATOM 720 C CA . LYS A 1 98 ? -3.368 3.085 -7.831 1.00 89.50 98 LYS A CA 1
ATOM 721 C C . LYS A 1 98 ? -2.908 1.849 -7.088 1.00 89.50 98 LYS A C 1
ATOM 723 O O . LYS A 1 98 ? -2.337 0.937 -7.689 1.00 89.50 98 LYS A O 1
ATOM 728 N N . VAL A 1 99 ? -3.180 1.811 -5.789 1.00 91.44 99 VAL A N 1
ATOM 729 C CA . VAL A 1 99 ? -2.909 0.633 -4.967 1.00 91.44 99 VAL A CA 1
ATOM 730 C C . VAL A 1 99 ? -3.871 -0.480 -5.362 1.00 91.44 99 VAL A C 1
ATOM 732 O O . VAL A 1 99 ? -5.085 -0.286 -5.397 1.00 91.44 99 VAL A O 1
ATOM 735 N N . ARG A 1 100 ? -3.315 -1.645 -5.687 1.00 90.75 100 ARG A N 1
ATOM 736 C CA . ARG A 1 100 ? -4.059 -2.852 -6.062 1.00 90.75 100 ARG A CA 1
ATOM 737 C C . ARG A 1 100 ? -4.083 -3.891 -4.957 1.00 90.75 100 ARG A C 1
ATOM 739 O O . ARG A 1 100 ? -5.034 -4.658 -4.873 1.00 90.75 100 ARG A O 1
ATOM 746 N N . MET A 1 101 ? -3.069 -3.884 -4.100 1.00 89.62 101 MET A N 1
ATOM 747 C CA . MET A 1 101 ? -2.972 -4.794 -2.971 1.00 89.62 101 MET A CA 1
ATOM 748 C C . MET A 1 101 ? -2.258 -4.121 -1.805 1.00 89.62 101 MET A C 1
ATOM 750 O O . MET A 1 101 ? -1.327 -3.341 -2.010 1.00 89.62 101 MET A O 1
ATOM 754 N N . VAL A 1 102 ? -2.673 -4.481 -0.593 1.00 91.56 102 VAL A N 1
ATOM 755 C CA . VAL A 1 102 ? -1.971 -4.188 0.658 1.00 91.56 102 VAL A CA 1
ATOM 756 C C . VAL A 1 102 ? -1.886 -5.459 1.500 1.00 91.56 102 VAL A C 1
ATOM 758 O O . VAL A 1 102 ? -2.856 -6.227 1.544 1.00 91.56 102 VAL A O 1
ATOM 761 N N . ASN A 1 103 ? -0.754 -5.674 2.166 1.00 92.56 103 ASN A N 1
ATOM 762 C CA . ASN A 1 103 ? -0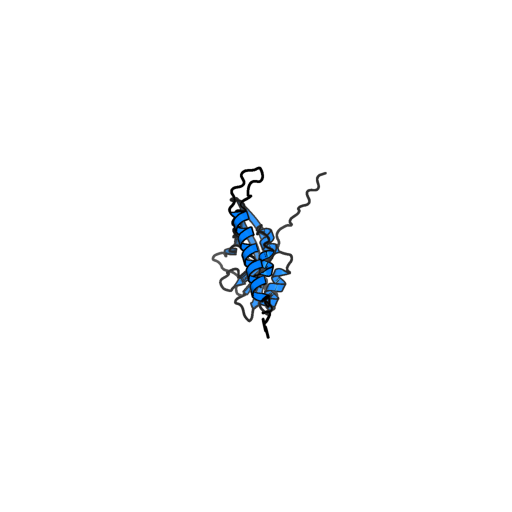.552 -6.859 2.998 1.00 92.56 103 ASN A CA 1
ATOM 763 C C . ASN A 1 103 ? -1.167 -6.726 4.402 1.00 92.56 103 ASN A C 1
ATOM 765 O O . ASN A 1 103 ? -1.635 -5.657 4.809 1.00 92.56 103 ASN A O 1
ATOM 769 N N . SER A 1 104 ? -1.185 -7.824 5.160 1.00 90.25 104 SER A N 1
ATOM 770 C CA . SER A 1 104 ? -1.627 -7.844 6.562 1.00 90.25 104 SER A CA 1
ATOM 771 C C . SER A 1 104 ? -0.859 -6.883 7.467 1.00 90.25 104 SER A C 1
ATOM 773 O O . SER A 1 104 ? -1.504 -6.176 8.239 1.00 90.25 104 SER A O 1
ATOM 775 N N . ALA A 1 105 ? 0.465 -6.781 7.338 1.00 92.50 105 ALA A N 1
ATOM 776 C CA . ALA A 1 105 ? 1.264 -5.854 8.143 1.00 92.50 105 ALA A CA 1
ATOM 777 C C . ALA A 1 105 ? 0.851 -4.383 7.926 1.00 92.50 105 ALA A C 1
ATOM 779 O O . ALA A 1 105 ? 0.774 -3.600 8.873 1.00 92.50 105 ALA A O 1
ATOM 780 N N . TYR A 1 106 ? 0.503 -3.996 6.693 1.00 93.38 106 TYR A N 1
ATOM 781 C CA . TYR A 1 106 ? -0.040 -2.667 6.401 1.00 93.38 106 TYR A CA 1
ATOM 782 C C . TYR A 1 106 ? -1.433 -2.466 7.005 1.00 93.38 106 TYR A C 1
ATOM 784 O O . TYR A 1 106 ? -1.719 -1.415 7.578 1.00 93.38 106 TYR A O 1
ATOM 792 N N . LYS A 1 107 ? -2.303 -3.476 6.905 1.00 90.25 107 LYS A N 1
ATOM 793 C CA . LYS A 1 107 ? -3.646 -3.450 7.507 1.00 90.25 107 LYS A CA 1
ATOM 794 C C . LYS A 1 107 ? -3.556 -3.261 9.025 1.00 90.25 107 LYS A C 1
ATOM 796 O O . LYS A 1 107 ? -4.284 -2.441 9.578 1.00 90.25 107 LYS A O 1
ATOM 801 N N . GLU A 1 108 ? -2.636 -3.958 9.684 1.00 90.56 108 GLU A N 1
ATOM 802 C CA . GLU A 1 108 ? -2.373 -3.804 11.116 1.00 90.56 108 GLU A CA 1
ATOM 803 C C . GLU A 1 108 ? -1.858 -2.399 11.453 1.00 90.56 108 GLU A C 1
ATOM 805 O O . GLU A 1 108 ? -2.379 -1.765 12.372 1.00 90.56 108 GLU A O 1
ATOM 810 N N . LEU A 1 109 ? -0.918 -1.869 10.660 1.00 92.12 109 LEU A N 1
ATOM 811 C CA . LEU A 1 109 ? -0.374 -0.520 10.836 1.00 92.12 109 LEU A CA 1
ATOM 812 C C . LEU A 1 109 ? -1.475 0.553 10.873 1.00 92.12 109 LEU A C 1
ATOM 814 O O . LEU A 1 109 ? -1.450 1.436 11.732 1.00 92.12 109 LEU A O 1
ATOM 818 N N . VAL A 1 110 ? -2.452 0.474 9.964 1.00 91.31 110 VAL A N 1
ATOM 819 C CA . VAL A 1 110 ? -3.567 1.437 9.902 1.00 91.31 110 VAL A CA 1
ATOM 820 C C . VAL A 1 110 ? -4.704 1.114 10.881 1.00 91.31 110 VAL A C 1
ATOM 822 O O . VAL A 1 110 ? -5.659 1.882 10.997 1.00 91.31 110 VAL A O 1
ATOM 825 N N . GLY A 1 111 ? -4.599 0.019 11.638 1.00 88.12 111 GLY A N 1
ATOM 826 C CA . GLY A 1 111 ? -5.605 -0.406 12.612 1.00 88.12 111 GLY A CA 1
ATOM 827 C C . GLY A 1 111 ? -6.854 -1.016 11.977 1.00 88.12 111 GLY A C 1
ATOM 828 O O . GLY A 1 111 ? -7.952 -0.883 12.520 1.00 88.12 111 GLY A O 1
ATOM 829 N N . GLN A 1 112 ? -6.707 -1.662 10.821 1.00 86.31 112 GLN A N 1
ATOM 830 C CA . GLN A 1 112 ? -7.807 -2.337 10.148 1.00 86.31 112 GLN A CA 1
ATOM 831 C C . GLN A 1 112 ? -8.259 -3.564 10.960 1.00 86.31 112 GLN A C 1
ATOM 833 O O . GLN A 1 112 ? -7.428 -4.396 11.330 1.00 86.31 112 GLN A O 1
ATOM 838 N N . PRO A 1 113 ? -9.564 -3.729 11.234 1.00 75.56 113 PRO A N 1
ATOM 839 C CA . PRO A 1 113 ? -10.046 -4.859 12.015 1.00 75.56 113 PRO A CA 1
ATOM 840 C C . PRO A 1 113 ? -9.869 -6.178 11.259 1.00 75.56 113 PRO A C 1
ATOM 842 O O . PRO A 1 113 ? -10.268 -6.312 10.098 1.00 75.56 113 PRO A O 1
ATOM 845 N N . ALA A 1 114 ? -9.339 -7.187 11.950 1.00 73.06 114 ALA A N 1
ATOM 846 C CA . ALA A 1 114 ? -9.336 -8.552 11.447 1.00 73.06 114 ALA A CA 1
ATOM 847 C C . ALA A 1 114 ? -10.783 -9.049 11.299 1.00 73.06 114 ALA A C 1
ATOM 849 O O . ALA A 1 114 ? -11.595 -8.928 12.217 1.00 73.06 114 ALA A O 1
ATOM 850 N N . CYS A 1 115 ? -11.106 -9.619 10.140 1.00 70.25 115 CYS A N 1
ATOM 851 C CA . CYS A 1 115 ? -12.431 -10.158 9.841 1.00 70.25 115 CYS A CA 1
ATOM 852 C C . CYS A 1 115 ? -12.302 -11.639 9.454 1.00 70.25 115 CYS A C 1
ATOM 854 O O . CYS A 1 115 ? -12.297 -11.944 8.262 1.00 70.25 115 CYS A O 1
ATOM 856 N N . PRO A 1 116 ? -12.221 -12.568 10.428 1.00 67.38 116 PRO A N 1
ATOM 857 C CA . PRO A 1 116 ? -11.976 -13.990 10.154 1.00 67.38 116 PRO A CA 1
ATOM 858 C C . PRO A 1 116 ? -13.032 -14.635 9.249 1.00 67.38 116 PRO A C 1
ATOM 860 O O . PRO A 1 116 ? -12.743 -15.560 8.506 1.00 67.38 116 PRO A O 1
ATOM 863 N N . TRP A 1 117 ? -14.266 -14.125 9.281 1.00 69.25 117 TRP A N 1
ATOM 864 C CA . TRP A 1 117 ? -15.369 -14.616 8.455 1.00 69.25 117 TRP A CA 1
ATOM 865 C C . TRP A 1 117 ? -15.223 -14.261 6.964 1.00 69.25 117 TRP A C 1
ATOM 867 O O . TRP A 1 117 ? -15.786 -14.956 6.121 1.00 69.25 117 TRP A O 1
ATOM 877 N N . LEU A 1 118 ? -14.460 -13.214 6.620 1.00 62.38 118 LEU A N 1
ATOM 878 C CA . LEU A 1 118 ? -14.155 -12.875 5.223 1.00 62.38 118 LEU A CA 1
ATOM 879 C C . LEU A 1 118 ? -13.099 -13.792 4.621 1.00 62.38 118 LEU A C 1
ATOM 881 O O . LEU A 1 118 ? -13.128 -14.019 3.414 1.00 62.38 118 LEU A O 1
ATOM 885 N N . ASP A 1 119 ? -12.204 -14.321 5.454 1.00 60.88 119 ASP A N 1
ATOM 886 C CA . ASP A 1 119 ? -11.159 -15.244 5.016 1.00 60.88 119 ASP A CA 1
ATOM 887 C C . ASP A 1 119 ? -11.780 -16.573 4.509 1.00 60.88 119 ASP A C 1
ATOM 889 O O . ASP A 1 119 ? -11.174 -17.265 3.697 1.00 60.88 119 ASP A O 1
ATOM 893 N N . THR A 1 120 ? -13.024 -16.894 4.907 1.00 59.38 120 THR A N 1
ATOM 894 C CA . THR A 1 120 ? -13.771 -18.091 4.465 1.00 59.38 120 THR A CA 1
ATOM 895 C C . THR A 1 120 ? -14.637 -17.869 3.216 1.00 59.38 120 THR A C 1
ATOM 897 O O . THR A 1 120 ? -14.903 -18.821 2.487 1.00 59.38 120 THR A O 1
ATOM 900 N N . MET A 1 121 ? -15.126 -16.645 2.966 1.00 55.78 121 MET A N 1
ATOM 901 C CA . MET A 1 121 ? -16.107 -16.373 1.895 1.00 55.78 121 MET A CA 1
ATOM 902 C C . MET A 1 121 ? -15.500 -15.822 0.602 1.00 55.78 121 MET A C 1
ATOM 904 O O . MET A 1 121 ? -16.084 -16.002 -0.464 1.00 55.78 121 MET A O 1
ATOM 908 N N . CYS A 1 122 ? -14.347 -15.160 0.674 1.00 50.31 122 CYS A N 1
ATOM 909 C CA . CYS A 1 122 ? -13.687 -14.586 -0.491 1.00 50.31 122 CYS A CA 1
ATOM 910 C C . CYS A 1 122 ? -12.280 -15.166 -0.611 1.00 50.31 122 CYS A C 1
ATOM 912 O O . CYS A 1 122 ? -11.470 -15.012 0.299 1.00 50.31 122 CYS A O 1
ATOM 914 N N . SER A 1 123 ? -11.944 -15.734 -1.771 1.00 46.69 123 SER A N 1
ATOM 915 C CA . SER A 1 123 ? -10.569 -16.092 -2.172 1.00 46.69 123 SER A CA 1
ATOM 916 C C . SER A 1 123 ? -9.699 -14.847 -2.445 1.00 46.69 123 SER A C 1
ATOM 918 O O . SER A 1 123 ? -8.956 -14.786 -3.415 1.00 46.69 123 SER A O 1
ATOM 920 N N . GLY A 1 124 ? -9.858 -13.814 -1.623 1.00 46.94 124 GLY A N 1
ATOM 921 C CA . GLY A 1 124 ? -9.360 -12.455 -1.796 1.00 46.94 124 GLY A CA 1
ATOM 922 C C . GLY A 1 124 ? -9.751 -11.668 -0.555 1.00 46.94 124 GLY A C 1
ATOM 923 O O . GLY A 1 124 ? -10.731 -10.924 -0.544 1.00 46.94 124 GLY A O 1
ATOM 924 N N . GLY A 1 125 ? -9.068 -11.971 0.544 1.00 49.66 125 GLY A N 1
ATOM 925 C CA . GLY A 1 125 ? -9.455 -11.540 1.874 1.00 49.66 125 GLY A CA 1
ATOM 926 C C . GLY A 1 125 ? -9.430 -10.023 2.072 1.00 49.66 125 GLY A C 1
ATOM 927 O O . GLY A 1 125 ? -8.478 -9.331 1.705 1.00 49.66 125 GLY A O 1
ATOM 928 N N . ARG A 1 126 ? -10.424 -9.596 2.859 1.00 55.31 126 ARG A N 1
ATOM 929 C CA . ARG A 1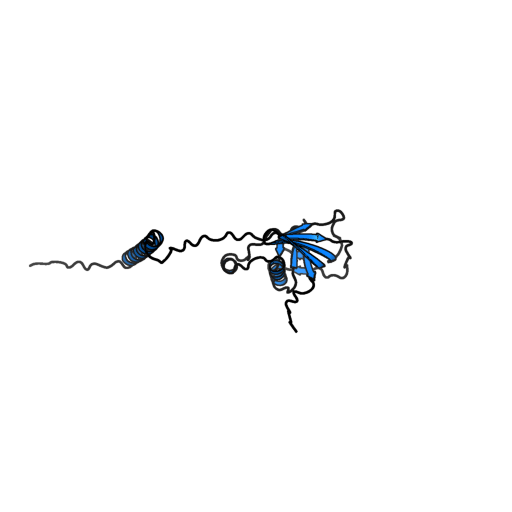 126 ? -10.417 -8.447 3.777 1.00 55.31 126 ARG A CA 1
ATOM 930 C C . ARG A 1 126 ? -10.871 -7.129 3.162 1.00 55.31 126 ARG A C 1
ATOM 932 O O . ARG A 1 126 ? -10.203 -6.519 2.336 1.00 55.31 126 ARG A O 1
ATOM 939 N N . ILE A 1 127 ? -11.999 -6.655 3.689 1.00 56.72 127 ILE A N 1
ATOM 940 C CA . ILE A 1 127 ? -12.404 -5.252 3.663 1.00 56.72 127 ILE A CA 1
ATOM 941 C C . ILE A 1 127 ? -11.160 -4.442 4.051 1.00 56.72 127 ILE A C 1
ATOM 943 O O . ILE A 1 127 ? -10.659 -4.604 5.159 1.00 56.72 127 ILE A O 1
ATOM 947 N N . SER A 1 128 ? -10.630 -3.640 3.135 1.00 66.06 128 SER A N 1
ATOM 948 C CA . SER A 1 128 ? -9.579 -2.650 3.374 1.00 66.06 128 SER A CA 1
ATOM 949 C C . SER A 1 128 ? -10.145 -1.310 2.952 1.00 66.06 128 SER A C 1
ATOM 951 O O . SER A 1 128 ? -10.924 -1.247 1.998 1.00 66.06 128 SER A O 1
ATOM 953 N N . GLY A 1 129 ? -9.790 -0.243 3.662 1.00 78.56 129 GLY A N 1
ATOM 954 C CA . GLY A 1 129 ? -10.084 1.080 3.136 1.00 78.56 129 GLY A CA 1
ATOM 955 C C . GLY A 1 129 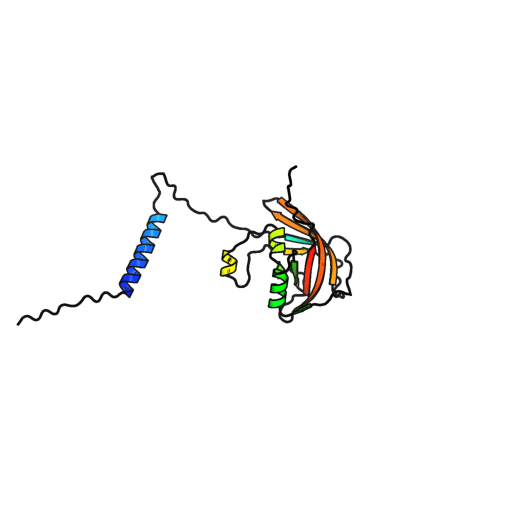? -9.277 1.345 1.885 1.00 78.56 129 GLY A C 1
ATOM 956 O O . GLY A 1 129 ? -8.290 0.662 1.595 1.00 78.56 129 GLY A O 1
ATOM 957 N N . GLU A 1 130 ? -9.744 2.332 1.134 1.00 88.06 130 GLU A N 1
ATOM 958 C CA . GLU A 1 130 ? -9.007 2.860 0.002 1.00 88.06 130 GLU A CA 1
ATOM 959 C C . GLU A 1 130 ? -7.638 3.357 0.477 1.00 88.06 130 GLU A C 1
ATOM 961 O O . GLU A 1 130 ? -7.547 4.100 1.458 1.00 88.06 130 GLU A O 1
ATOM 966 N N . VAL A 1 131 ? -6.584 2.925 -0.216 1.00 92.50 131 VAL A N 1
ATOM 967 C CA . VAL A 1 131 ? -5.216 3.393 0.011 1.00 92.50 131 VAL A CA 1
ATOM 968 C C . VAL A 1 131 ? -4.807 4.244 -1.178 1.00 92.50 131 VAL A C 1
ATOM 970 O O . VAL A 1 131 ? -4.699 3.756 -2.303 1.00 92.50 131 VAL A O 1
ATOM 973 N N . MET A 1 132 ? -4.587 5.529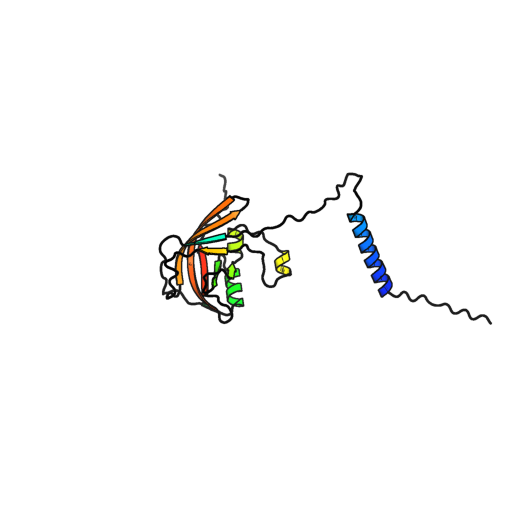 -0.928 1.00 92.56 132 MET A N 1
ATOM 974 C CA . MET A 1 132 ? -4.216 6.499 -1.952 1.00 92.56 132 MET A CA 1
ATOM 975 C C . MET A 1 132 ? -2.703 6.715 -1.954 1.00 92.56 132 MET A C 1
ATOM 977 O O . MET A 1 132 ? -2.126 7.021 -0.913 1.00 92.56 132 MET A O 1
ATOM 981 N N . LEU A 1 133 ? -2.055 6.599 -3.116 1.00 92.31 133 LEU A N 1
ATOM 982 C CA . LEU A 1 133 ? -0.677 7.065 -3.301 1.00 92.31 133 LEU A CA 1
ATOM 983 C C . LEU A 1 133 ? -0.704 8.501 -3.819 1.00 92.31 133 LEU A C 1
ATOM 985 O O . LEU A 1 133 ? -1.144 8.761 -4.939 1.00 92.31 133 LEU A O 1
ATOM 989 N N . GLN A 1 134 ? -0.207 9.431 -3.014 1.00 90.00 134 GLN A N 1
ATOM 990 C CA . GLN A 1 134 ? -0.040 10.823 -3.391 1.00 90.00 134 GLN A CA 1
ATOM 991 C C . GLN A 1 134 ? 1.412 11.073 -3.799 1.00 90.00 134 GLN A C 1
ATOM 993 O O . GLN A 1 134 ? 2.325 11.165 -2.975 1.00 90.00 134 GLN A O 1
ATOM 998 N N . LEU A 1 135 ? 1.614 11.182 -5.107 1.00 84.00 135 LEU A N 1
ATOM 999 C CA . LEU A 1 135 ? 2.912 11.460 -5.703 1.00 84.00 135 LEU A CA 1
ATOM 1000 C C . LEU A 1 135 ? 3.093 12.963 -5.915 1.00 84.00 135 LEU A C 1
ATOM 1002 O O . LEU A 1 135 ? 2.134 13.678 -6.204 1.00 84.00 135 LEU A O 1
ATOM 1006 N N . SER A 1 136 ? 4.332 13.435 -5.796 1.00 72.94 136 SER A N 1
ATOM 1007 C CA . SER A 1 136 ? 4.700 14.802 -6.170 1.00 72.94 136 SER A CA 1
ATOM 1008 C C . SER A 1 136 ? 4.540 15.013 -7.681 1.00 72.94 136 SER A C 1
ATOM 1010 O O . SER A 1 136 ? 4.677 14.070 -8.461 1.00 72.94 136 SER A O 1
ATOM 1012 N N . GLU A 1 137 ? 4.308 16.257 -8.110 1.00 66.19 137 GLU A N 1
ATOM 1013 C CA . GLU A 1 137 ? 4.119 16.619 -9.529 1.00 66.19 137 GLU A CA 1
ATOM 1014 C C . GLU A 1 137 ? 5.301 16.221 -10.429 1.00 66.19 137 GLU A C 1
ATOM 1016 O O . GLU A 1 137 ? 5.125 15.984 -11.621 1.00 66.19 137 GLU A O 1
ATOM 1021 N N . SER A 1 138 ? 6.498 16.075 -9.852 1.00 68.00 138 SER A N 1
ATOM 1022 C CA . SER A 1 138 ? 7.698 15.577 -10.533 1.00 68.00 138 SER A CA 1
ATOM 1023 C C . SER A 1 138 ? 7.611 14.105 -10.966 1.00 68.00 138 SER A C 1
ATOM 1025 O O . SER A 1 138 ? 8.470 13.646 -11.716 1.00 68.00 138 SER A O 1
ATOM 1027 N N . GLY A 1 139 ? 6.594 13.365 -10.513 1.00 70.94 139 GLY A N 1
ATOM 1028 C CA . GLY A 1 139 ? 6.392 11.955 -10.831 1.00 70.94 139 GLY A CA 1
ATOM 1029 C C . GLY A 1 139 ? 7.418 11.020 -10.182 1.00 70.94 139 GLY A C 1
ATOM 1030 O O . GLY A 1 139 ? 8.334 11.441 -9.475 1.00 70.94 139 GLY A O 1
ATOM 1031 N N . LEU A 1 140 ? 7.237 9.717 -10.413 1.00 78.25 140 LEU A N 1
ATOM 1032 C CA . LEU A 1 140 ? 8.195 8.684 -10.016 1.00 78.25 140 LEU A CA 1
ATOM 1033 C C . LEU A 1 140 ? 9.265 8.490 -11.097 1.00 78.25 140 LEU A C 1
ATOM 1035 O O . LEU A 1 140 ? 8.960 8.654 -12.281 1.00 78.25 140 LEU A O 1
ATOM 1039 N N . PRO A 1 141 ? 10.492 8.078 -10.737 1.00 72.75 141 PRO A N 1
ATOM 1040 C CA . PRO A 1 141 ? 11.519 7.743 -11.717 1.00 72.75 141 PRO A CA 1
ATOM 1041 C C . PRO A 1 141 ? 11.110 6.492 -12.517 1.00 72.75 141 PRO A C 1
ATOM 1043 O O . PRO A 1 141 ? 11.344 5.357 -12.118 1.00 72.75 141 PRO A O 1
ATOM 1046 N N . VAL A 1 142 ? 10.474 6.688 -13.676 1.00 63.28 142 VAL A N 1
ATOM 1047 C CA . VAL A 1 142 ? 9.910 5.600 -14.507 1.00 63.28 142 VAL A CA 1
ATOM 1048 C C . VAL A 1 142 ? 10.998 4.698 -15.117 1.00 63.28 142 VAL A C 1
ATOM 1050 O O . VAL A 1 142 ? 10.751 3.519 -15.416 1.00 63.28 142 VAL A O 1
ATOM 1053 N N . SER A 1 143 ? 12.203 5.243 -15.309 1.00 62.09 143 SER A N 1
ATOM 1054 C CA . SER A 1 143 ? 13.356 4.558 -15.904 1.00 62.09 143 SER A CA 1
ATOM 1055 C C . SER A 1 143 ? 14.114 3.656 -14.933 1.00 62.09 143 SER A C 1
ATOM 1057 O O . SER A 1 143 ? 14.877 2.804 -15.390 1.00 62.09 143 SER A O 1
ATOM 1059 N N . SER A 1 144 ? 13.923 3.814 -13.622 1.00 72.44 144 SER A N 1
ATOM 1060 C CA . SER A 1 144 ? 14.670 3.038 -12.641 1.00 72.44 144 SER A CA 1
ATOM 1061 C C . SER A 1 144 ? 14.112 1.626 -12.465 1.00 72.44 144 SER A C 1
ATOM 1063 O O . SER A 1 144 ? 12.942 1.337 -12.734 1.00 72.44 144 SER A O 1
ATOM 1065 N N . LYS A 1 145 ? 14.975 0.707 -12.018 1.00 84.44 145 LYS A N 1
ATOM 1066 C CA . LYS A 1 145 ? 14.563 -0.645 -11.597 1.00 84.44 145 LYS A CA 1
ATOM 1067 C C . LYS A 1 145 ? 13.946 -0.649 -10.196 1.00 84.44 145 LYS A C 1
ATOM 1069 O O . LYS A 1 145 ? 13.357 -1.642 -9.781 1.00 84.44 145 LYS A O 1
ATOM 1074 N N . GLY A 1 146 ? 14.090 0.455 -9.481 1.00 88.25 146 GLY A N 1
ATOM 1075 C CA . GLY A 1 146 ? 13.597 0.685 -8.140 1.00 88.25 146 GLY A CA 1
ATOM 1076 C C . GLY A 1 146 ? 14.076 2.044 -7.653 1.00 88.25 146 GLY A C 1
ATOM 1077 O O . GLY A 1 146 ? 14.874 2.715 -8.307 1.00 88.25 146 GLY A O 1
ATOM 1078 N N . PHE A 1 147 ? 13.571 2.472 -6.514 1.00 90.94 147 PHE A N 1
ATOM 1079 C CA . PHE A 1 147 ? 13.986 3.704 -5.863 1.00 90.94 147 PHE A CA 1
ATOM 1080 C C . PHE A 1 147 ? 13.693 3.603 -4.373 1.00 90.94 147 PHE A C 1
ATOM 1082 O O . PHE A 1 147 ? 12.955 2.725 -3.933 1.00 90.94 147 PHE A O 1
ATOM 1089 N N . SER A 1 148 ? 14.253 4.515 -3.597 1.00 91.88 148 SER A N 1
ATOM 1090 C CA . SER A 1 148 ? 13.894 4.679 -2.201 1.00 91.88 148 SER A CA 1
ATOM 1091 C C . SER A 1 148 ? 13.531 6.121 -1.891 1.00 91.88 148 SER A C 1
ATOM 1093 O O . SER A 1 148 ? 13.977 7.063 -2.550 1.00 91.88 148 SER A O 1
ATOM 1095 N N . CYS A 1 149 ? 12.649 6.300 -0.916 1.00 92.00 149 CYS A N 1
ATOM 1096 C CA . CYS A 1 149 ? 12.192 7.617 -0.494 1.00 92.00 149 CYS A CA 1
ATOM 1097 C C . CYS A 1 149 ? 11.674 7.580 0.941 1.00 92.00 149 CYS A C 1
ATOM 1099 O O . CYS A 1 149 ? 11.372 6.520 1.488 1.00 92.00 149 CYS A O 1
ATOM 1101 N N . TRP A 1 150 ? 11.558 8.752 1.555 1.00 93.12 150 TRP A N 1
ATOM 1102 C CA . TRP A 1 150 ? 10.772 8.891 2.772 1.00 93.12 150 TRP A CA 1
ATOM 1103 C C . TRP A 1 150 ? 9.309 9.071 2.400 1.00 93.12 150 TRP A C 1
ATOM 1105 O O . TRP A 1 150 ? 8.992 9.738 1.420 1.00 93.12 150 TRP A O 1
ATOM 1115 N N . VAL A 1 151 ? 8.413 8.494 3.189 1.00 94.69 151 VAL A N 1
ATOM 1116 C CA . VAL A 1 151 ? 6.971 8.661 3.016 1.00 94.69 151 VAL A CA 1
ATOM 1117 C C . VAL A 1 151 ? 6.309 9.016 4.337 1.00 94.69 151 VAL A C 1
ATOM 1119 O O . VAL A 1 151 ? 6.801 8.667 5.413 1.00 94.69 151 VAL A O 1
ATOM 1122 N N . LYS A 1 152 ? 5.164 9.684 4.239 1.00 95.19 152 LYS A N 1
ATOM 1123 C CA . LYS A 1 152 ? 4.205 9.881 5.317 1.00 95.19 152 LYS A CA 1
ATOM 1124 C C . LYS A 1 152 ? 2.971 9.053 5.004 1.00 95.19 152 LYS A C 1
ATOM 1126 O O . LYS A 1 152 ? 2.363 9.237 3.956 1.00 95.19 152 LYS A O 1
ATOM 1131 N N . ILE A 1 153 ? 2.606 8.153 5.903 1.00 95.69 153 ILE A N 1
ATOM 1132 C CA . ILE A 1 153 ? 1.365 7.386 5.824 1.00 95.69 153 ILE A CA 1
ATOM 1133 C C . ILE A 1 153 ? 0.391 8.028 6.805 1.00 95.69 153 ILE A C 1
ATOM 1135 O O . ILE A 1 153 ? 0.731 8.182 7.975 1.00 95.69 153 ILE A O 1
ATOM 1139 N N . GLU A 1 154 ? -0.792 8.415 6.345 1.00 95.38 154 GLU A N 1
ATOM 1140 C CA . GLU A 1 154 ? -1.838 9.065 7.137 1.00 95.38 154 GLU A CA 1
ATOM 1141 C C . GLU A 1 154 ? -3.140 8.275 7.052 1.00 95.38 154 GLU A C 1
ATOM 1143 O O . GLU A 1 154 ? -3.504 7.788 5.987 1.00 95.38 154 GLU A O 1
ATOM 1148 N N . TRP A 1 155 ? -3.852 8.149 8.165 1.00 94.75 155 TRP A N 1
ATOM 1149 C CA . TRP A 1 155 ? -5.145 7.469 8.228 1.00 94.75 155 TRP A CA 1
ATOM 1150 C C . TRP A 1 155 ? -6.009 8.065 9.334 1.00 94.75 155 TRP A C 1
ATOM 1152 O O . TRP A 1 155 ? -5.526 8.793 10.206 1.00 94.75 155 TRP A O 1
ATOM 1162 N N . GLU A 1 156 ? -7.303 7.769 9.307 1.00 90.19 156 GLU A N 1
ATOM 1163 C CA . GLU A 1 156 ? -8.235 8.183 10.353 1.00 90.19 156 GLU A CA 1
ATOM 1164 C C . GLU A 1 156 ? -8.640 6.987 11.215 1.00 90.19 156 GLU A C 1
ATOM 1166 O O . GLU A 1 156 ? -9.054 5.947 10.716 1.00 90.19 156 GLU A O 1
ATOM 1171 N N . SER A 1 157 ? -8.540 7.137 12.532 1.00 85.56 157 SER A N 1
ATOM 1172 C CA . SER A 1 157 ? -8.946 6.123 13.502 1.00 85.56 157 SER A CA 1
ATOM 1173 C C . SER A 1 157 ? -9.633 6.824 14.669 1.00 85.56 157 SER A C 1
ATOM 1175 O O . SER A 1 157 ? -9.086 7.762 15.247 1.00 85.56 157 SER A O 1
ATOM 1177 N N . ASP A 1 158 ? -10.859 6.398 14.982 1.00 83.56 158 ASP A N 1
ATOM 1178 C CA . ASP A 1 158 ? -11.694 6.956 16.058 1.00 83.56 158 ASP A CA 1
ATOM 1179 C C . ASP A 1 158 ? -11.905 8.480 15.967 1.00 83.56 158 ASP A C 1
ATOM 1181 O O . ASP A 1 158 ? -11.846 9.199 16.967 1.00 83.56 158 ASP A O 1
ATOM 1185 N N . GLY A 1 159 ? -12.107 8.996 14.748 1.00 83.62 159 GLY A N 1
ATOM 1186 C CA . GLY A 1 159 ? -12.289 1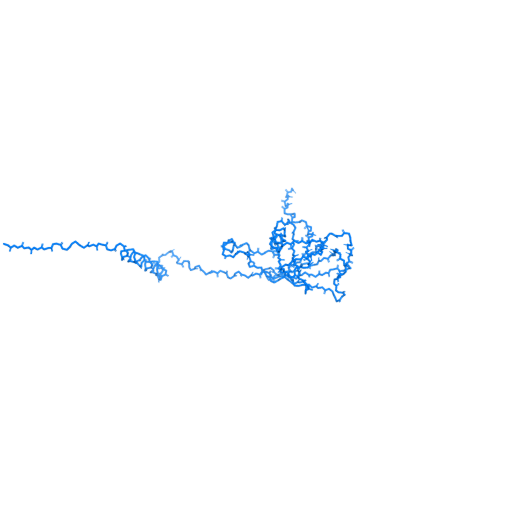0.431 14.496 1.00 83.62 159 GLY A CA 1
ATOM 1187 C C . GLY A 1 159 ? -11.008 11.261 14.640 1.00 83.62 159 GLY A C 1
ATOM 1188 O O . GLY A 1 159 ? -11.061 12.491 14.653 1.00 83.62 159 GLY A O 1
ATOM 1189 N N . LYS A 1 160 ? -9.849 10.610 14.796 1.00 88.06 160 LYS A N 1
ATOM 1190 C CA . LYS A 1 160 ? -8.542 11.257 14.930 1.00 88.06 160 LYS A CA 1
ATOM 1191 C C . LYS A 1 160 ? -7.647 10.875 13.762 1.00 88.06 160 LYS A C 1
ATOM 1193 O O . LYS A 1 160 ? -7.503 9.700 13.427 1.00 88.06 160 LYS A O 1
ATOM 1198 N N . LYS A 1 161 ? -6.985 11.877 13.186 1.00 91.69 161 LYS A N 1
ATOM 1199 C CA . LYS A 1 161 ? -5.930 11.658 12.197 1.00 91.69 161 LYS A CA 1
ATOM 1200 C C . LYS A 1 161 ? -4.693 11.091 12.889 1.00 91.69 161 LYS A C 1
ATOM 1202 O O . LYS A 1 161 ? -4.227 11.647 13.883 1.00 91.69 161 LYS A O 1
ATOM 1207 N N . LYS A 1 162 ? -4.175 9.993 12.355 1.00 93.81 162 LYS A N 1
ATOM 1208 C CA . LYS A 1 162 ? -2.910 9.367 12.737 1.00 93.81 162 LYS A CA 1
ATOM 1209 C C . LYS A 1 162 ? -1.962 9.437 11.550 1.00 93.81 162 LYS A C 1
ATOM 1211 O O . LYS A 1 162 ? -2.399 9.456 10.400 1.00 93.81 162 LYS A O 1
ATOM 1216 N N . SER A 1 163 ? -0.668 9.493 11.833 1.00 94.88 163 SER A N 1
ATOM 1217 C CA . SER A 1 163 ? 0.346 9.470 10.789 1.00 94.88 163 SER A CA 1
ATOM 1218 C C . SER A 1 163 ? 1.632 8.824 11.269 1.00 94.88 163 SER A C 1
ATOM 1220 O O . SER A 1 163 ? 2.015 9.014 12.424 1.00 94.88 163 SER A O 1
ATOM 1222 N N . VAL A 1 164 ? 2.338 8.152 10.365 1.00 95.31 164 VAL A N 1
ATOM 1223 C CA . VAL A 1 164 ? 3.694 7.653 10.594 1.00 95.31 164 VAL A CA 1
ATOM 1224 C C . VAL A 1 164 ? 4.591 8.030 9.424 1.00 95.31 164 VAL A C 1
ATOM 1226 O O . VAL A 1 164 ? 4.168 7.993 8.269 1.00 95.31 164 VAL A O 1
ATOM 1229 N N . ASN A 1 165 ? 5.838 8.377 9.727 1.00 95.06 165 ASN A N 1
ATOM 1230 C CA . ASN A 1 165 ? 6.869 8.515 8.709 1.00 95.06 165 ASN A CA 1
ATOM 1231 C C . ASN A 1 165 ? 7.617 7.190 8.591 1.00 95.06 165 ASN A C 1
ATOM 1233 O O . ASN A 1 165 ? 8.040 6.626 9.603 1.00 95.06 165 ASN A O 1
ATOM 1237 N N . ALA A 1 166 ? 7.801 6.719 7.366 1.00 95.00 166 ALA A N 1
ATOM 1238 C CA . ALA A 1 166 ? 8.519 5.489 7.080 1.00 95.00 166 ALA A CA 1
ATOM 1239 C C . ALA A 1 166 ? 9.558 5.732 5.992 1.00 95.00 166 ALA A C 1
ATOM 1241 O O . ALA A 1 166 ? 9.343 6.522 5.070 1.00 95.00 166 ALA A O 1
ATOM 1242 N N . TYR A 1 167 ? 10.679 5.031 6.099 1.00 93.94 167 TYR A N 1
ATOM 1243 C CA . TYR A 1 167 ? 11.573 4.884 4.963 1.00 93.94 167 TYR A CA 1
ATOM 1244 C C . TYR A 1 167 ? 10.992 3.812 4.040 1.00 93.94 167 TYR A C 1
ATOM 1246 O O . TYR A 1 167 ? 10.518 2.786 4.519 1.00 93.94 167 TYR A O 1
ATOM 1254 N N . CYS A 1 168 ? 10.976 4.050 2.736 1.00 92.69 168 CYS A N 1
ATOM 1255 C CA . CYS A 1 168 ? 10.354 3.162 1.766 1.00 92.69 168 CYS A CA 1
ATOM 1256 C C . CYS A 1 168 ? 11.373 2.694 0.733 1.00 92.69 168 CYS A C 1
ATOM 1258 O O . CYS A 1 168 ? 12.030 3.520 0.098 1.00 92.69 168 CYS A O 1
ATOM 1260 N N . ASP A 1 169 ? 11.413 1.383 0.509 1.00 92.38 169 ASP A N 1
ATOM 1261 C CA . ASP A 1 169 ? 12.066 0.770 -0.642 1.00 92.38 169 ASP A CA 1
ATOM 1262 C C . ASP A 1 169 ? 11.004 0.392 -1.671 1.00 92.38 169 ASP A C 1
ATOM 1264 O O . ASP A 1 169 ? 10.005 -0.250 -1.343 1.00 92.38 169 ASP A O 1
ATOM 1268 N N . VAL A 1 170 ? 11.220 0.777 -2.924 1.00 91.75 170 VAL A N 1
ATOM 1269 C CA . VAL A 1 170 ? 10.317 0.471 -4.032 1.00 91.75 170 VAL A CA 1
ATOM 1270 C C . VAL A 1 170 ? 11.083 -0.273 -5.104 1.00 91.75 170 VAL A C 1
ATOM 1272 O O . VAL A 1 170 ? 12.137 0.173 -5.561 1.00 91.75 170 VAL A O 1
ATOM 1275 N N . VAL A 1 171 ? 10.541 -1.403 -5.540 1.00 91.31 171 VAL A N 1
ATOM 1276 C CA . VAL A 1 171 ? 11.098 -2.179 -6.648 1.00 91.31 171 VAL A CA 1
ATOM 1277 C C . VAL A 1 171 ? 10.103 -2.241 -7.790 1.00 91.31 171 VAL A C 1
ATOM 1279 O O . VAL A 1 171 ? 8.892 -2.372 -7.596 1.00 91.31 171 VAL A O 1
ATOM 1282 N N . LYS A 1 172 ? 10.628 -2.127 -9.007 1.00 89.06 172 LYS A N 1
ATOM 1283 C CA . LYS A 1 172 ? 9.838 -2.293 -10.215 1.00 89.06 172 LYS A CA 1
ATOM 1284 C C . LYS A 1 172 ? 9.585 -3.772 -10.447 1.00 89.06 172 LYS A C 1
ATOM 1286 O O . LYS A 1 172 ? 10.475 -4.609 -10.297 1.00 89.06 172 LYS A O 1
ATOM 1291 N N . MET A 1 173 ? 8.377 -4.081 -10.872 1.00 85.56 173 MET A N 1
ATOM 1292 C CA . MET A 1 173 ? 7.956 -5.429 -11.192 1.00 85.56 173 MET A CA 1
ATOM 1293 C C . MET A 1 173 ? 7.250 -5.475 -12.545 1.00 85.56 173 MET A C 1
ATOM 1295 O O . MET A 1 173 ? 6.761 -4.467 -13.055 1.00 85.56 173 MET A O 1
ATOM 1299 N N . VAL A 1 174 ? 7.245 -6.661 -13.143 1.00 81.19 174 VAL A N 1
ATOM 1300 C CA . VAL A 1 174 ? 6.558 -6.979 -14.391 1.00 81.19 174 VAL A CA 1
ATOM 1301 C C . VAL A 1 174 ? 5.641 -8.156 -14.104 1.00 81.19 174 VAL A C 1
ATOM 1303 O O . VAL A 1 174 ? 6.087 -9.297 -13.996 1.00 81.19 174 VAL A O 1
ATOM 1306 N N . CYS A 1 175 ? 4.354 -7.869 -13.950 1.00 79.44 175 CYS A N 1
ATOM 1307 C CA . CYS A 1 175 ? 3.339 -8.899 -13.805 1.00 79.44 175 CYS A CA 1
ATOM 1308 C C . CYS A 1 175 ? 2.734 -9.223 -15.175 1.00 79.44 175 CYS A C 1
ATOM 1310 O O . CYS A 1 175 ? 2.352 -8.330 -15.925 1.00 79.44 175 CYS A O 1
ATOM 1312 N N . ILE A 1 176 ? 2.677 -10.509 -15.521 1.00 72.69 176 ILE A N 1
ATOM 1313 C CA . ILE A 1 176 ? 2.305 -10.959 -16.874 1.00 72.69 176 ILE A CA 1
ATOM 1314 C C . ILE A 1 176 ? 0.790 -10.826 -17.119 1.00 72.69 176 ILE A C 1
ATOM 1316 O O . ILE A 1 176 ? 0.364 -10.616 -18.251 1.00 72.69 176 ILE A O 1
ATOM 1320 N N . LEU A 1 177 ? -0.024 -10.938 -16.062 1.00 75.25 177 LEU A N 1
ATOM 1321 C CA . LEU A 1 177 ? -1.491 -11.020 -16.154 1.00 75.25 177 LEU A CA 1
ATOM 1322 C C . LEU A 1 177 ? -2.231 -9.897 -15.406 1.00 75.25 177 LEU A C 1
ATOM 1324 O O . LEU A 1 177 ? -3.452 -9.804 -15.510 1.00 75.25 177 LEU A O 1
ATOM 1328 N N . LYS A 1 178 ? -1.520 -9.049 -14.655 1.00 79.00 178 LYS A N 1
ATOM 1329 C CA . LYS A 1 178 ? -2.081 -7.866 -13.983 1.00 79.00 178 LYS A CA 1
ATOM 1330 C C . LYS A 1 178 ? -1.229 -6.642 -14.283 1.00 79.00 178 LYS A C 1
ATOM 1332 O O . LYS A 1 178 ? -0.061 -6.751 -14.636 1.00 79.00 178 LYS A O 1
ATOM 1337 N N . ASP A 1 179 ? -1.804 -5.466 -14.091 1.00 83.38 179 ASP A N 1
ATOM 1338 C CA . ASP A 1 179 ? -1.163 -4.170 -14.315 1.00 83.38 179 ASP A CA 1
ATOM 1339 C C . ASP A 1 179 ? -0.200 -3.758 -13.186 1.00 83.38 179 ASP A C 1
ATOM 1341 O O . ASP A 1 179 ? 0.061 -2.570 -13.018 1.00 83.38 179 ASP A O 1
ATOM 1345 N N . TYR A 1 180 ? 0.331 -4.711 -12.413 1.00 83.81 180 TYR A N 1
ATOM 1346 C CA . TYR A 1 180 ? 1.205 -4.448 -11.266 1.00 83.81 180 TYR A CA 1
ATOM 1347 C C . TYR A 1 180 ? 2.584 -4.003 -11.739 1.00 83.81 180 TYR A C 1
ATOM 1349 O O . TYR A 1 180 ? 3.235 -4.698 -12.523 1.00 83.81 180 TYR A O 1
ATOM 1357 N N . VAL A 1 181 ? 3.026 -2.845 -11.245 1.00 85.19 181 VAL A N 1
ATOM 1358 C CA . VAL A 1 181 ? 4.264 -2.201 -11.705 1.00 85.19 181 VAL A CA 1
ATOM 1359 C C . VAL A 1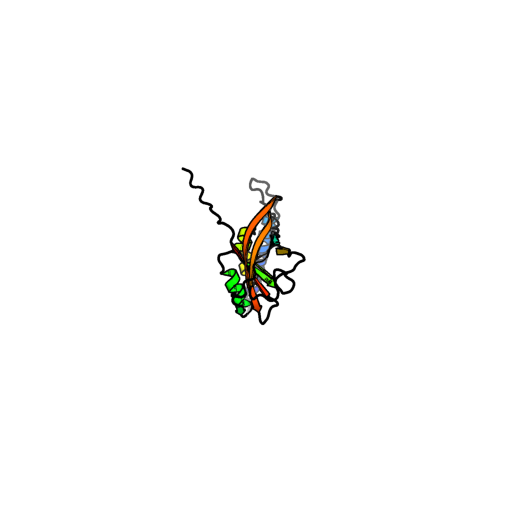 181 ? 5.236 -1.931 -10.570 1.00 85.19 181 VAL A C 1
ATOM 1361 O O . VAL A 1 181 ? 6.442 -2.026 -10.791 1.00 85.19 181 VAL A O 1
ATOM 1364 N N . LEU A 1 182 ? 4.755 -1.598 -9.373 1.00 90.19 182 LEU A N 1
ATOM 1365 C CA . LEU A 1 182 ? 5.621 -1.239 -8.253 1.00 90.19 182 LEU A CA 1
ATOM 1366 C C . LEU A 1 182 ? 5.228 -2.010 -7.002 1.00 90.19 182 LEU A C 1
ATOM 1368 O O . LEU A 1 182 ? 4.053 -2.059 -6.638 1.00 90.19 182 LEU A O 1
ATOM 1372 N N . TYR A 1 183 ? 6.237 -2.553 -6.334 1.00 92.56 183 TYR A N 1
ATOM 1373 C CA . TYR A 1 183 ? 6.131 -3.135 -5.008 1.00 92.56 183 TYR A CA 1
ATOM 1374 C C . TYR A 1 183 ? 6.812 -2.203 -4.010 1.00 92.56 183 TYR A C 1
ATOM 1376 O O . TYR A 1 183 ? 8.000 -1.905 -4.147 1.00 92.56 183 TYR A O 1
ATOM 1384 N N . TRP A 1 184 ? 6.045 -1.731 -3.035 1.00 93.88 184 TRP A N 1
ATOM 1385 C CA . TRP A 1 184 ? 6.460 -0.772 -2.020 1.00 93.88 184 TRP A CA 1
ATOM 1386 C C . TRP A 1 184 ? 6.592 -1.488 -0.685 1.00 93.88 184 TRP A C 1
ATOM 1388 O O . TRP A 1 184 ? 5.658 -2.167 -0.263 1.00 93.88 184 TRP A O 1
ATOM 1398 N N . ARG A 1 185 ? 7.713 -1.286 0.003 1.00 95.06 185 ARG A N 1
ATOM 1399 C CA . ARG A 1 185 ? 7.970 -1.836 1.333 1.00 95.06 185 ARG A CA 1
ATOM 1400 C C . ARG A 1 185 ? 8.340 -0.723 2.297 1.00 95.06 185 ARG A C 1
ATOM 1402 O O . ARG A 1 185 ? 9.275 0.036 2.043 1.00 95.06 185 ARG A O 1
ATOM 1409 N N . PHE A 1 186 ? 7.623 -0.642 3.413 1.00 95.44 186 PHE A N 1
ATOM 1410 C CA . PHE A 1 186 ? 7.767 0.438 4.382 1.00 95.44 186 PHE A CA 1
ATOM 1411 C C . PHE A 1 186 ? 8.486 -0.031 5.642 1.00 95.44 186 PHE A C 1
ATOM 1413 O O . PHE A 1 186 ? 8.055 -0.934 6.351 1.00 95.44 186 PHE A O 1
ATOM 1420 N N . HIS A 1 187 ? 9.567 0.663 5.960 1.00 94.31 187 HIS A N 1
ATOM 1421 C CA . HIS A 1 187 ? 10.341 0.514 7.176 1.00 94.31 187 HIS A CA 1
ATOM 1422 C C . HIS A 1 187 ? 9.829 1.529 8.201 1.00 94.31 187 HIS A C 1
ATOM 1424 O O . HIS A 1 187 ? 10.320 2.659 8.305 1.00 94.31 187 HIS A O 1
ATOM 1430 N N . THR A 1 188 ? 8.794 1.139 8.940 1.00 89.00 188 THR A N 1
ATOM 1431 C CA . THR A 1 188 ? 8.319 1.875 10.116 1.00 89.00 188 THR A CA 1
ATOM 1432 C C . THR A 1 188 ? 9.221 1.544 11.306 1.00 89.00 188 THR A C 1
ATOM 1434 O O . THR A 1 188 ? 9.492 0.369 11.549 1.00 89.00 188 THR A O 1
ATOM 1437 N N . LYS A 1 189 ? 9.695 2.548 12.063 1.00 72.44 189 LYS A N 1
ATOM 1438 C CA . LYS A 1 189 ? 10.368 2.282 13.351 1.00 72.44 189 LYS A CA 1
ATOM 1439 C C . LYS A 1 189 ? 9.405 1.504 14.252 1.00 72.44 189 LYS A C 1
ATOM 1441 O O . LYS A 1 189 ? 8.231 1.852 14.315 1.00 72.44 189 LYS A O 1
ATOM 1446 N N . GLU A 1 190 ? 9.921 0.450 14.872 1.00 53.97 190 GLU A N 1
ATOM 1447 C CA . GLU A 1 190 ? 9.159 -0.621 15.512 1.00 53.97 190 GLU A CA 1
ATOM 1448 C C . GLU A 1 190 ? 7.988 -0.161 16.389 1.00 53.97 190 GLU A C 1
ATOM 1450 O O . GLU A 1 190 ? 8.083 0.786 17.173 1.00 53.97 190 GLU A O 1
ATOM 1455 N N . PHE A 1 191 ? 6.921 -0.955 16.323 1.00 44.38 191 PHE A N 1
ATOM 1456 C CA . PHE A 1 191 ? 6.049 -1.277 17.445 1.00 44.38 191 PHE A CA 1
ATOM 1457 C C . PHE A 1 191 ? 6.897 -1.776 18.637 1.00 44.38 191 PHE A C 1
ATOM 1459 O O . PHE A 1 191 ? 6.966 -2.966 18.924 1.00 44.38 191 PHE A O 1
ATOM 1466 N N . SER A 1 192 ? 7.558 -0.881 19.372 1.00 35.91 192 SER A N 1
ATOM 1467 C CA . SER A 1 192 ? 8.098 -1.208 20.691 1.00 35.91 192 SER A CA 1
ATOM 1468 C C . SER A 1 192 ? 6.999 -1.048 21.739 1.00 35.91 192 SER A C 1
ATOM 1470 O O . SER A 1 192 ? 7.017 -0.165 22.596 1.00 35.91 192 SER A O 1
ATOM 1472 N N . SER A 1 193 ? 6.016 -1.951 21.715 1.00 44.50 193 SER A N 1
ATOM 1473 C CA . SER A 1 193 ? 5.253 -2.256 22.925 1.00 44.50 193 SER A CA 1
ATOM 1474 C C . SER A 1 193 ? 6.124 -3.101 23.858 1.00 44.50 193 SER A C 1
ATOM 1476 O O . SER A 1 193 ? 5.882 -4.285 24.068 1.00 44.50 193 SER A O 1
ATOM 1478 N N . SER A 1 194 ? 7.155 -2.487 24.430 1.00 36.59 194 SER A N 1
ATOM 1479 C CA . SER A 1 194 ? 7.813 -2.971 25.640 1.00 36.59 194 SER A CA 1
ATOM 1480 C C . SER A 1 194 ? 7.799 -1.844 26.662 1.00 36.59 194 SER A C 1
ATOM 1482 O O . SER A 1 194 ? 8.793 -1.196 26.978 1.00 36.59 194 SER A O 1
ATOM 1484 N N . GLY A 1 195 ? 6.604 -1.609 27.204 1.00 41.72 195 GLY A N 1
ATOM 1485 C CA . GLY A 1 195 ? 6.462 -0.957 28.495 1.00 41.72 195 GLY A CA 1
ATOM 1486 C C . GLY A 1 195 ? 7.048 -1.855 29.582 1.00 41.72 195 GLY A C 1
ATOM 1487 O O . GLY A 1 195 ? 6.300 -2.495 30.313 1.00 41.72 195 GLY A O 1
ATOM 1488 N N . SER A 1 196 ? 8.374 -1.903 29.699 1.00 36.19 196 SER A N 1
ATOM 1489 C CA . SER A 1 196 ? 9.014 -2.305 30.946 1.00 36.19 196 SER A CA 1
ATOM 1490 C C . SER A 1 196 ? 8.984 -1.101 31.872 1.00 36.19 196 SER A C 1
ATOM 1492 O O . SER A 1 196 ? 9.809 -0.196 31.777 1.00 36.19 196 SER A O 1
ATOM 1494 N N . LYS A 1 197 ? 7.992 -1.094 32.762 1.00 38.56 197 LYS A N 1
ATOM 1495 C CA . LYS A 1 197 ? 8.116 -0.393 34.037 1.00 38.56 197 LYS A CA 1
ATOM 1496 C C . LYS A 1 197 ? 9.293 -1.012 34.789 1.00 38.56 197 LYS A C 1
ATOM 1498 O O . LYS A 1 197 ? 9.250 -2.204 35.092 1.00 38.56 197 LYS A O 1
ATOM 1503 N N . VAL A 1 198 ? 10.279 -0.190 35.118 1.00 35.34 198 VAL A N 1
ATOM 1504 C CA . VAL A 1 198 ? 11.047 -0.313 36.360 1.00 35.34 198 VAL A CA 1
ATOM 1505 C C . VAL A 1 198 ? 10.892 1.011 37.084 1.00 35.34 198 VAL A C 1
ATOM 1507 O O . VAL A 1 198 ? 11.050 2.051 36.404 1.00 35.34 198 VAL A O 1
#

Sequence (198 aa):
MLSRGNHSKAIDLNTAALETTTLEERDLQLQLQVPSSGTNKTRVISPRPIRPVGSCISILGPISDNSAARVIAKAPDEVEAEAEAEALPAVISDRSNKVRMVNSAYKELVGQPACPWLDTMCSGGRISGEVMLQLSESGLPVSSKGFSCWVKIEWESDGKKKSVNAYCDVVKMVCILKDYVLYWRFHTKEFSSSGSKV

Radius of gyration: 28.35 Å; chains: 1; bounding box: 87×80×53 Å

InterPro domains:
  IPR057710 Domain of unknown function DUF7950 [PF25821] (70-175)

pLDDT: mean 75.35, std 17.22, range [35.34, 95.69]

Foldseek 3Di:
DDDDDDDDPPPPVVVVVVVVVVVVVVVVVVVQPDCDPDDDHPPPPDDDDADAKEKEKEFDDDKFFDQVFDAAEDAPVVVQVVQQVDPFWKFWAFPVRFTPDTYPNVCVVQPNDDDVVQVVVDPRDDDHHGYHYHYDPVDDPPPGQWIKGKIKMWIDDPNDIDIFIWIKTKGAYDHPPDRTGIMIGTHTDDPPPPPPDD

Organism: Chenopodium quinoa (NCBI:txid63459)